Protein AF-A0A7S0L076-F1 (afdb_monomer)

Sequence (283 aa):
MLRFEGAAHFRQRIVLATLSGRRIRIDNIRVAQDGADGSERSGLQDFEANFLRLLEKFVNGCEIRIDETATSLQYTPGIIIGGEITHDCGTSRGIGYFVEPLLMLAPFAKHSLEATLNGLTNEQQDIGVDLLRTVTLPMLRHFGVPDAALTIVRRGAPPAGGGEVRLSVPVVRELSTIDLTEQGRFKRVRGVAYGSKVSPQIANRMVDATRSILNHFLPDVWVYTDLYKGKASGLSAGFALSLVAESTSGALLAAEVCAVGGARPEEVGTSAASAPLGGVQQG

pLDDT: mean 91.33, std 8.83, range [47.66, 98.38]

Structure (mmCIF, N/CA/C/O backbone):
data_AF-A0A7S0L076-F1
#
_entry.id   AF-A0A7S0L076-F1
#
loop_
_atom_site.group_PDB
_atom_site.id
_atom_site.type_symbol
_atom_site.label_atom_id
_atom_site.label_alt_id
_atom_site.label_comp_id
_atom_site.label_asym_id
_atom_site.label_entity_id
_atom_site.label_seq_id
_atom_site.pdbx_PDB_ins_code
_atom_site.Cartn_x
_atom_site.Cartn_y
_atom_site.Cartn_z
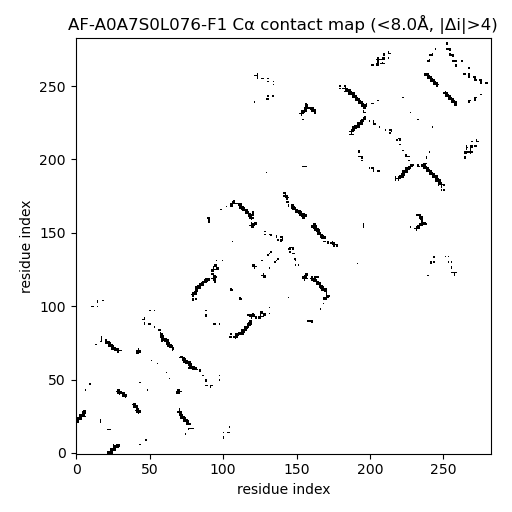_atom_site.occupancy
_atom_site.B_iso_or_equiv
_atom_site.auth_seq_id
_atom_site.auth_comp_id
_atom_site.auth_asym_id
_atom_site.auth_atom_id
_atom_site.pdbx_PDB_model_num
ATOM 1 N N . MET A 1 1 ? -11.635 -4.512 28.094 1.00 85.50 1 MET A N 1
ATOM 2 C CA . MET A 1 1 ? -10.765 -3.549 27.386 1.00 85.50 1 MET A CA 1
ATOM 3 C C . MET A 1 1 ? -9.376 -4.153 27.341 1.00 85.50 1 MET A C 1
ATOM 5 O O . MET A 1 1 ? -8.855 -4.460 28.405 1.00 85.50 1 MET A O 1
ATOM 9 N N . LEU A 1 2 ? -8.843 -4.425 26.150 1.00 94.69 2 LEU A N 1
ATOM 10 C CA . LEU A 1 2 ? -7.509 -5.019 25.983 1.00 94.69 2 LEU A CA 1
ATOM 11 C C . LEU A 1 2 ? -6.437 -3.931 26.089 1.00 94.69 2 LEU A C 1
ATOM 13 O O . LEU A 1 2 ? -6.692 -2.791 25.705 1.00 94.69 2 LEU A O 1
ATOM 17 N N . ARG A 1 3 ? -5.258 -4.279 26.604 1.00 96.25 3 ARG A N 1
ATOM 18 C CA . ARG A 1 3 ? -4.120 -3.364 26.726 1.00 96.25 3 ARG A CA 1
ATOM 19 C C . ARG A 1 3 ? -2.934 -3.904 25.940 1.00 96.25 3 ARG A C 1
ATOM 21 O O . ARG A 1 3 ? -2.683 -5.106 25.962 1.00 96.25 3 ARG A O 1
ATOM 28 N N . PHE A 1 4 ? -2.240 -3.010 25.257 1.00 96.19 4 PHE A N 1
ATOM 29 C CA . PHE A 1 4 ? -1.032 -3.268 24.491 1.00 96.19 4 PHE A CA 1
ATOM 30 C C . PHE A 1 4 ? 0.002 -2.197 24.811 1.00 96.19 4 PHE A C 1
ATOM 32 O O . PHE A 1 4 ? -0.351 -1.106 25.250 1.00 96.19 4 PHE A O 1
ATOM 39 N N . GLU A 1 5 ? 1.263 -2.495 24.525 1.00 94.06 5 GLU A N 1
ATOM 40 C CA . GLU A 1 5 ? 2.364 -1.557 24.718 1.00 94.06 5 GLU A CA 1
ATOM 41 C C . GLU A 1 5 ? 3.168 -1.375 23.427 1.00 94.06 5 GLU A C 1
ATOM 43 O O . GLU A 1 5 ? 3.253 -2.281 22.581 1.00 94.06 5 GLU A O 1
ATOM 48 N N . GLY A 1 6 ? 3.735 -0.181 23.266 1.00 92.25 6 GLY A N 1
ATOM 49 C CA . GLY A 1 6 ? 4.630 0.172 22.170 1.00 92.25 6 GLY A CA 1
ATOM 50 C C . GLY A 1 6 ? 3.933 0.421 20.830 1.00 92.25 6 GLY A C 1
ATOM 51 O O . GLY A 1 6 ? 2.753 0.127 20.636 1.00 92.25 6 GLY A O 1
ATOM 52 N N . ALA A 1 7 ? 4.703 0.938 19.871 1.00 90.94 7 ALA A N 1
ATOM 53 C CA . ALA A 1 7 ? 4.214 1.299 18.537 1.00 90.94 7 ALA A CA 1
ATOM 54 C C . ALA A 1 7 ? 4.237 0.146 17.512 1.00 90.94 7 ALA A C 1
ATOM 56 O O . ALA A 1 7 ? 3.726 0.278 16.399 1.00 90.94 7 ALA A O 1
ATOM 57 N N . ALA A 1 8 ? 4.841 -0.994 17.854 1.00 91.56 8 ALA A N 1
ATOM 58 C CA . ALA A 1 8 ? 4.928 -2.132 16.946 1.00 91.56 8 ALA A CA 1
ATOM 59 C C . ALA A 1 8 ? 3.531 -2.670 16.590 1.00 91.56 8 ALA A C 1
ATOM 61 O O . ALA A 1 8 ? 2.653 -2.787 17.446 1.00 91.56 8 ALA A O 1
ATOM 62 N N . HIS A 1 9 ? 3.340 -3.025 15.318 1.00 94.12 9 HIS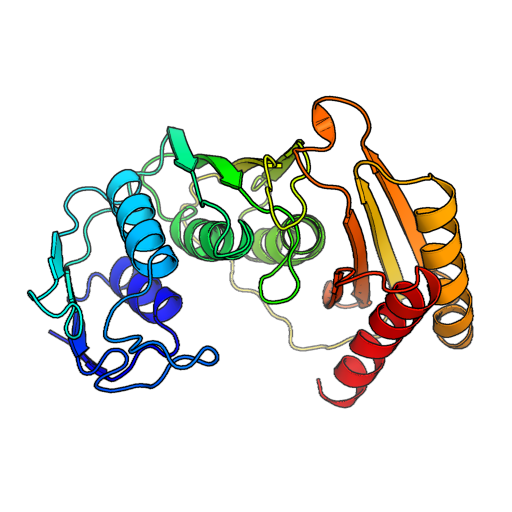 A N 1
ATOM 63 C CA . HIS A 1 9 ? 2.081 -3.556 14.783 1.00 94.12 9 HIS A CA 1
ATOM 64 C C . HIS A 1 9 ? 0.852 -2.661 15.023 1.00 94.12 9 HIS A C 1
ATOM 66 O O . HIS A 1 9 ? -0.266 -3.159 15.168 1.00 94.12 9 HIS A O 1
ATOM 72 N N . PHE A 1 10 ? 1.045 -1.338 15.072 1.00 95.81 10 PHE A N 1
ATOM 73 C CA . PHE A 1 10 ? -0.025 -0.373 15.335 1.00 95.81 10 PHE A CA 1
ATOM 74 C C . PHE A 1 10 ? -1.243 -0.581 14.420 1.00 95.81 10 PHE A C 1
ATOM 76 O O . PHE A 1 10 ? -2.350 -0.803 14.910 1.00 95.81 10 PHE A O 1
ATOM 83 N N . ARG A 1 11 ? -1.038 -0.614 13.093 1.00 96.00 11 ARG A N 1
ATOM 84 C CA . ARG A 1 11 ? -2.114 -0.829 12.108 1.00 96.00 11 ARG A CA 1
ATOM 85 C C . ARG A 1 11 ? -2.854 -2.145 12.333 1.00 96.00 11 ARG A C 1
ATOM 87 O O . ARG A 1 11 ? -4.079 -2.155 12.353 1.00 96.00 11 ARG A O 1
ATOM 94 N N . GLN A 1 12 ? -2.123 -3.241 12.545 1.00 96.50 12 GLN A N 1
ATOM 95 C CA . GLN A 1 12 ? -2.709 -4.566 12.750 1.00 96.50 12 GLN A CA 1
ATOM 96 C C . GLN A 1 12 ? -3.555 -4.610 14.024 1.00 96.50 12 GLN A C 1
ATOM 98 O O . GLN A 1 12 ? -4.660 -5.143 14.002 1.00 96.50 12 GLN A O 1
ATOM 103 N N . ARG A 1 13 ? -3.084 -4.007 15.123 1.00 96.88 13 ARG A N 1
ATOM 104 C CA . ARG A 1 13 ? -3.842 -3.925 16.383 1.00 96.88 13 ARG A CA 1
ATOM 105 C C . ARG A 1 13 ? -5.160 -3.180 16.194 1.00 96.88 13 ARG A C 1
ATOM 107 O O . ARG A 1 13 ? -6.191 -3.664 16.654 1.00 96.88 13 ARG A O 1
ATOM 114 N N . ILE A 1 14 ? -5.134 -2.042 15.496 1.00 97.12 14 ILE A N 1
ATOM 115 C CA . ILE A 1 14 ? -6.343 -1.267 15.194 1.00 97.12 14 ILE A CA 1
ATOM 116 C C . ILE A 1 14 ? -7.293 -2.072 14.295 1.00 97.12 14 ILE A C 1
ATOM 118 O O . ILE A 1 14 ? -8.456 -2.227 14.646 1.00 97.12 14 ILE A O 1
ATOM 122 N N . VAL A 1 15 ? -6.808 -2.658 13.195 1.00 97.50 15 VAL A N 1
ATOM 123 C CA . VAL A 1 15 ? -7.621 -3.479 12.274 1.00 97.50 15 VAL A CA 1
ATOM 124 C C . VAL A 1 15 ? -8.279 -4.654 13.000 1.00 97.50 15 VAL A C 1
ATOM 126 O O . VAL A 1 15 ? -9.486 -4.853 12.883 1.00 97.50 15 VAL A O 1
ATOM 129 N N . LEU A 1 16 ? -7.520 -5.406 13.800 1.00 97.25 16 LEU A N 1
ATOM 130 C CA . LEU A 1 16 ? -8.044 -6.537 14.569 1.00 97.25 16 LEU A CA 1
ATOM 131 C C . LEU A 1 16 ? -9.040 -6.090 15.647 1.00 97.25 16 LEU A C 1
ATOM 133 O O . LEU A 1 16 ? -10.019 -6.792 15.906 1.00 97.25 16 LEU A O 1
ATOM 137 N N . ALA A 1 17 ? -8.834 -4.925 16.267 1.00 97.25 17 ALA A N 1
ATOM 138 C CA . ALA A 1 17 ? -9.803 -4.338 17.188 1.00 97.25 17 ALA A CA 1
ATOM 139 C C . ALA A 1 17 ? -11.116 -3.989 16.473 1.00 97.25 17 ALA A C 1
ATOM 141 O O . ALA A 1 17 ? -12.184 -4.317 16.991 1.00 97.25 17 ALA A O 1
ATOM 142 N N . THR A 1 18 ? -11.041 -3.412 15.270 1.00 97.00 18 THR A N 1
ATOM 143 C CA . THR A 1 18 ? -12.205 -3.116 14.422 1.00 97.00 18 THR A CA 1
ATOM 144 C C . THR A 1 18 ? -12.958 -4.384 14.037 1.00 97.00 18 THR A C 1
ATOM 146 O O . THR A 1 18 ? -14.165 -4.454 14.245 1.00 97.00 18 THR A O 1
ATOM 149 N N . LEU A 1 19 ? -12.257 -5.414 13.551 1.00 95.75 19 LEU A N 1
ATOM 150 C CA . LEU A 1 19 ? -12.870 -6.684 13.141 1.00 95.75 19 LEU A CA 1
ATOM 151 C C . LEU A 1 19 ? -13.484 -7.452 14.319 1.00 95.75 19 LEU A C 1
ATOM 153 O O . LEU A 1 19 ? -14.547 -8.048 14.187 1.00 95.75 19 LEU A O 1
ATOM 157 N N . SER A 1 20 ? -12.828 -7.441 15.482 1.00 96.19 20 SER A N 1
ATOM 158 C CA . SER A 1 20 ? -13.308 -8.162 16.670 1.00 96.19 20 SER A CA 1
ATOM 159 C C . SER A 1 20 ? -14.325 -7.384 17.510 1.00 96.19 20 SER A C 1
ATOM 161 O O . SER A 1 20 ? -14.863 -7.936 18.472 1.00 96.19 20 SER A O 1
ATOM 163 N N . GLY A 1 21 ? -14.553 -6.099 17.215 1.00 95.31 21 GLY A N 1
ATOM 164 C CA . GLY A 1 21 ? -15.397 -5.213 18.021 1.00 95.31 21 GLY A CA 1
ATOM 165 C C . GLY A 1 21 ? -14.870 -4.969 19.443 1.00 95.31 21 GLY A C 1
ATOM 166 O O . GLY A 1 21 ? -15.616 -4.536 20.325 1.00 95.31 21 GLY A O 1
ATOM 167 N N . ARG A 1 22 ? -13.590 -5.261 19.717 1.00 96.56 22 ARG A N 1
ATOM 168 C CA . ARG A 1 22 ? -13.001 -5.146 21.060 1.00 96.56 22 ARG A CA 1
ATOM 169 C C . ARG A 1 22 ? -12.334 -3.791 21.256 1.00 96.56 22 ARG A C 1
ATOM 171 O O . ARG A 1 22 ? -11.466 -3.393 20.492 1.00 96.56 22 ARG A O 1
ATOM 178 N N . ARG A 1 23 ? -12.675 -3.117 22.357 1.00 97.31 23 ARG A N 1
ATOM 179 C CA . ARG A 1 23 ? -12.010 -1.874 22.784 1.00 97.31 23 ARG A CA 1
ATOM 180 C C . ARG A 1 23 ? -10.585 -2.157 23.244 1.00 97.31 23 ARG A C 1
ATOM 182 O O . ARG A 1 23 ? -10.387 -3.040 24.094 1.00 97.31 23 ARG A O 1
ATOM 189 N N . ILE A 1 24 ? -9.633 -1.373 22.752 1.00 97.69 24 ILE A N 1
ATOM 190 C CA . ILE A 1 24 ? -8.208 -1.525 23.051 1.00 97.69 24 ILE A CA 1
ATOM 191 C C . ILE A 1 24 ? -7.601 -0.221 23.573 1.00 97.69 24 ILE A C 1
ATOM 193 O O . ILE A 1 24 ? -8.118 0.868 23.328 1.00 97.69 24 ILE A O 1
ATOM 197 N N . ARG A 1 25 ? -6.493 -0.342 24.298 1.00 97.00 25 ARG A N 1
ATOM 198 C CA . ARG A 1 25 ? -5.616 0.760 24.683 1.00 97.00 25 ARG A CA 1
ATOM 199 C C . ARG A 1 25 ? -4.176 0.382 24.396 1.00 97.00 25 ARG A C 1
ATOM 201 O O . ARG A 1 25 ? -3.788 -0.752 24.660 1.00 97.00 25 ARG A O 1
ATOM 208 N N . ILE A 1 26 ? -3.434 1.310 23.817 1.00 96.44 26 ILE A N 1
ATOM 209 C CA . ILE A 1 26 ? -2.026 1.171 23.481 1.00 96.44 26 ILE A CA 1
ATOM 210 C C . ILE A 1 26 ? -1.289 2.219 24.300 1.00 96.44 26 ILE A C 1
ATOM 212 O O . ILE A 1 26 ? -1.463 3.408 24.056 1.00 96.44 26 ILE A O 1
ATOM 216 N N . ASP A 1 27 ? -0.519 1.770 25.279 1.00 94.38 27 ASP A N 1
ATOM 217 C CA . ASP A 1 27 ? 0.316 2.615 26.125 1.00 94.38 27 ASP A CA 1
ATOM 218 C C . ASP A 1 27 ? 1.777 2.575 25.633 1.00 94.38 27 ASP A C 1
ATOM 220 O O . ASP A 1 27 ? 2.162 1.740 24.806 1.00 94.38 27 ASP A O 1
ATOM 224 N N . ASN A 1 28 ? 2.616 3.467 26.154 1.00 91.19 28 ASN A N 1
ATOM 225 C CA . ASN A 1 28 ? 4.058 3.505 25.895 1.00 91.19 28 ASN A CA 1
ATOM 226 C C . ASN A 1 28 ? 4.446 3.623 24.406 1.00 91.19 28 ASN A C 1
ATOM 228 O O . ASN A 1 28 ? 5.409 3.003 23.943 1.00 91.19 28 ASN A O 1
ATOM 232 N N . ILE A 1 29 ? 3.709 4.416 23.626 1.00 92.06 29 ILE A N 1
ATOM 233 C CA . ILE A 1 29 ? 4.038 4.685 22.221 1.00 92.06 29 ILE A CA 1
ATOM 234 C C . ILE A 1 29 ? 5.256 5.620 22.180 1.00 92.06 29 ILE A C 1
ATOM 236 O O . ILE A 1 29 ? 5.125 6.822 22.380 1.00 92.06 29 ILE A O 1
ATOM 240 N N . ARG A 1 30 ? 6.444 5.051 21.927 1.00 89.06 30 ARG A N 1
ATOM 241 C CA . ARG A 1 30 ? 7.728 5.770 21.760 1.00 89.06 30 ARG A CA 1
ATOM 242 C C . ARG A 1 30 ? 8.033 6.752 22.896 1.00 89.06 30 ARG A C 1
ATOM 244 O O . ARG A 1 30 ? 8.354 7.909 22.663 1.00 89.06 30 ARG A O 1
ATOM 251 N N . VAL A 1 31 ? 7.920 6.295 24.140 1.00 81.38 31 VAL A N 1
ATOM 252 C CA . VAL A 1 31 ? 8.258 7.123 25.306 1.00 81.38 31 VAL A CA 1
ATOM 253 C C . VAL A 1 31 ? 9.766 7.375 25.315 1.00 81.38 31 VAL A C 1
ATOM 255 O O . VAL A 1 31 ? 10.534 6.417 25.377 1.00 81.38 31 VAL A O 1
ATOM 258 N N . ALA A 1 32 ? 10.167 8.648 25.246 1.00 68.81 32 ALA A N 1
ATOM 259 C CA . ALA A 1 32 ? 11.563 9.097 25.318 1.00 68.81 32 ALA A CA 1
ATOM 260 C C . ALA A 1 32 ? 12.505 8.417 24.298 1.00 68.81 32 ALA A C 1
ATOM 262 O O . ALA A 1 32 ? 13.590 7.959 24.651 1.00 68.81 32 ALA A O 1
ATOM 263 N N . GLN A 1 33 ? 12.077 8.313 23.033 1.00 65.88 33 GLN A N 1
ATOM 264 C CA . GLN A 1 33 ? 12.950 7.859 21.948 1.00 65.88 33 GLN A CA 1
ATOM 265 C C . GLN A 1 33 ? 13.566 9.038 21.194 1.00 65.88 33 GLN A C 1
ATOM 267 O O . GLN A 1 33 ? 12.851 9.880 20.642 1.00 65.88 33 GLN A O 1
ATOM 272 N N . ASP A 1 34 ? 14.895 9.032 21.108 1.00 60.19 34 ASP A N 1
ATOM 273 C CA . ASP A 1 34 ? 15.635 9.895 20.195 1.00 60.19 34 ASP A CA 1
ATOM 274 C C . ASP A 1 34 ? 15.373 9.443 18.753 1.00 60.19 34 ASP A C 1
ATOM 276 O O . ASP A 1 34 ? 15.524 8.273 18.386 1.00 60.19 34 ASP A O 1
ATOM 280 N N . GLY A 1 35 ? 14.941 10.379 17.918 1.00 60.56 35 GLY A N 1
ATOM 281 C CA . GLY A 1 35 ? 14.821 10.199 16.484 1.00 60.56 35 GLY A CA 1
ATOM 282 C C . GLY A 1 35 ? 16.191 9.981 15.848 1.00 60.56 35 GLY A C 1
ATOM 283 O O . GLY A 1 35 ? 17.219 10.426 16.352 1.00 60.56 35 GLY A O 1
ATOM 284 N N . ALA A 1 36 ? 16.210 9.333 14.682 1.00 57.47 36 ALA A N 1
ATOM 285 C CA . ALA A 1 36 ? 17.436 9.113 13.906 1.00 57.47 36 ALA A CA 1
ATOM 286 C C . ALA A 1 36 ? 18.149 10.420 13.477 1.00 57.47 36 ALA A C 1
ATOM 288 O O . ALA A 1 36 ? 19.286 10.383 13.017 1.00 57.47 36 ALA A O 1
ATOM 289 N N . ASP A 1 37 ? 17.476 11.563 13.618 1.00 57.00 37 ASP A N 1
ATOM 290 C CA . ASP A 1 37 ? 17.938 12.927 13.355 1.00 57.00 37 ASP A CA 1
ATOM 291 C C . ASP A 1 37 ? 18.314 13.709 14.632 1.00 57.00 37 ASP A C 1
ATOM 293 O O . ASP A 1 37 ? 18.636 14.892 14.546 1.00 57.00 37 ASP A O 1
ATOM 297 N N . GLY A 1 38 ? 18.270 13.074 15.810 1.00 56.62 38 GLY A N 1
ATOM 298 C CA . GLY A 1 38 ? 18.500 13.722 17.105 1.00 56.62 38 GLY A CA 1
ATOM 299 C C . GLY A 1 38 ? 17.314 14.543 17.627 1.00 56.62 38 GLY A C 1
ATOM 300 O O . GLY A 1 38 ? 17.479 15.281 18.594 1.00 56.62 38 GLY A O 1
ATOM 301 N N . SER A 1 39 ? 16.132 14.447 17.002 1.00 58.44 39 SER A N 1
ATOM 302 C CA . SER A 1 39 ? 14.894 15.057 17.513 1.00 58.44 39 SER A CA 1
ATOM 303 C C . SER A 1 39 ? 14.185 14.133 18.504 1.00 58.44 39 SER A C 1
ATOM 305 O O . SER A 1 39 ? 14.124 12.930 18.278 1.00 58.44 39 SER A O 1
ATOM 307 N N . GLU A 1 40 ? 13.600 14.658 19.583 1.00 65.62 40 GLU A N 1
ATOM 308 C CA . GLU A 1 40 ? 12.738 13.850 20.457 1.00 65.62 40 GLU A CA 1
ATOM 309 C C . GLU A 1 40 ? 11.467 13.444 19.692 1.00 65.62 40 GLU A C 1
ATOM 311 O O . GLU A 1 40 ? 10.578 14.262 19.443 1.00 65.62 40 GLU A O 1
ATOM 316 N N . ARG A 1 41 ? 11.364 12.167 19.303 1.00 68.44 41 ARG A N 1
ATOM 317 C CA . ARG A 1 41 ? 10.184 11.618 18.617 1.00 68.44 41 ARG A CA 1
ATOM 318 C C . ARG A 1 41 ? 9.331 10.846 19.609 1.00 68.44 41 ARG A C 1
ATOM 320 O O . ARG A 1 41 ? 9.263 9.618 19.571 1.00 68.44 41 ARG A O 1
ATOM 327 N N . SER A 1 42 ? 8.674 11.589 20.493 1.00 80.75 42 SER A N 1
ATOM 328 C CA . SER A 1 42 ? 7.730 11.016 21.450 1.00 80.75 42 SER A CA 1
ATOM 329 C C . SER A 1 42 ? 6.343 10.818 20.833 1.00 80.75 42 SER A C 1
ATOM 331 O O . SER A 1 42 ? 5.873 11.654 20.061 1.00 80.75 42 SER A O 1
ATOM 333 N N . GLY A 1 43 ? 5.678 9.718 21.186 1.00 89.50 43 GLY A N 1
ATOM 334 C CA . GLY A 1 43 ? 4.267 9.496 20.871 1.00 89.50 43 GLY A CA 1
ATOM 335 C C . GLY A 1 43 ? 3.950 9.016 19.448 1.00 89.50 43 GLY A C 1
ATOM 336 O O . GLY A 1 43 ? 4.779 8.424 18.733 1.00 89.50 43 GLY A O 1
ATOM 337 N N . LEU A 1 44 ? 2.684 9.217 19.059 1.00 91.94 44 LEU A N 1
ATOM 338 C CA . LEU A 1 44 ? 2.180 8.920 17.717 1.00 91.94 44 LEU A CA 1
ATOM 339 C C . LEU A 1 44 ? 2.877 9.774 16.659 1.00 91.94 44 LEU A C 1
ATOM 341 O O . LEU A 1 44 ? 3.000 10.989 16.789 1.00 91.94 44 LEU A O 1
ATOM 345 N N . GLN A 1 45 ? 3.247 9.130 15.558 1.00 92.88 45 GLN A N 1
ATOM 346 C CA . GLN A 1 45 ? 3.759 9.821 14.382 1.00 92.88 45 GLN A CA 1
ATOM 347 C C . GLN A 1 45 ? 2.615 10.382 13.530 1.00 92.88 45 GLN A C 1
ATOM 349 O O . GLN A 1 45 ? 1.462 9.943 13.605 1.00 92.88 45 GLN A O 1
ATOM 354 N N . ASP A 1 46 ? 2.948 11.327 12.659 1.00 93.38 46 ASP A N 1
ATOM 355 C CA . ASP A 1 46 ? 2.015 11.972 11.737 1.00 93.38 46 ASP A CA 1
ATOM 356 C C . ASP A 1 46 ? 1.257 10.972 10.847 1.00 93.38 46 ASP A C 1
ATOM 358 O O . ASP A 1 46 ? 0.042 11.083 10.696 1.00 93.38 46 ASP A O 1
ATOM 362 N N . PHE A 1 47 ? 1.933 9.945 10.325 1.00 95.06 47 PHE A N 1
ATOM 363 C CA . PHE A 1 47 ? 1.322 8.901 9.501 1.00 95.06 47 PHE A CA 1
ATOM 364 C C . PHE A 1 47 ? 0.387 7.978 10.298 1.00 95.06 47 PHE A C 1
ATOM 366 O O . PHE A 1 47 ? -0.576 7.447 9.743 1.00 95.06 47 PHE A O 1
ATOM 373 N N . GLU A 1 48 ? 0.623 7.795 11.601 1.00 96.12 48 GLU A N 1
ATOM 374 C CA . GLU A 1 48 ? -0.270 7.033 12.485 1.00 96.12 48 GLU A CA 1
ATOM 375 C C . GLU A 1 48 ? -1.524 7.842 12.791 1.00 96.12 48 GLU A C 1
ATOM 377 O O . GLU A 1 48 ? -2.634 7.330 12.648 1.00 96.12 48 GLU A O 1
ATOM 382 N N . ALA A 1 49 ? -1.360 9.124 13.123 1.00 95.44 49 ALA A N 1
ATOM 383 C CA . ALA A 1 49 ? -2.476 10.046 13.286 1.00 95.44 49 ALA A CA 1
ATOM 384 C C . ALA A 1 49 ? -3.288 10.179 11.985 1.00 95.44 49 ALA A C 1
ATOM 386 O O . ALA A 1 49 ? -4.518 10.199 12.019 1.00 95.44 49 ALA A O 1
ATOM 387 N N . ASN A 1 50 ? -2.624 10.211 10.825 1.00 97.12 50 ASN A N 1
ATOM 388 C CA . ASN A 1 50 ? -3.302 10.266 9.534 1.00 97.12 50 ASN A CA 1
ATOM 389 C C . ASN A 1 50 ? -4.082 8.975 9.238 1.00 97.12 50 ASN A C 1
ATOM 391 O O . ASN A 1 50 ? -5.228 9.020 8.794 1.00 97.12 50 ASN A O 1
ATOM 395 N N . PHE A 1 51 ? -3.510 7.815 9.569 1.00 97.50 51 PHE A N 1
ATOM 396 C CA . PHE A 1 51 ? -4.209 6.536 9.459 1.00 97.50 51 PHE A CA 1
ATOM 397 C C . PHE A 1 51 ? -5.457 6.478 10.352 1.00 97.50 51 PHE A C 1
ATOM 399 O O . PHE A 1 51 ? -6.502 6.001 9.912 1.00 97.50 51 PHE A O 1
ATOM 406 N N . LEU A 1 52 ? -5.394 7.021 11.570 1.00 96.88 52 LEU A N 1
ATOM 407 C CA . LEU A 1 52 ? -6.567 7.139 12.440 1.00 96.88 52 LEU A CA 1
ATOM 408 C C . LEU A 1 52 ? -7.657 8.028 11.816 1.00 96.88 52 LEU A C 1
ATOM 410 O O . LEU A 1 52 ? -8.819 7.633 11.796 1.00 96.88 52 LEU A O 1
ATOM 414 N N . ARG A 1 53 ? -7.289 9.164 11.207 1.00 96.81 53 ARG A N 1
ATOM 415 C CA . ARG A 1 53 ? -8.236 10.030 10.471 1.00 96.81 53 ARG A CA 1
ATOM 416 C C . ARG A 1 53 ? -8.852 9.339 9.254 1.00 96.81 53 ARG A C 1
ATOM 418 O O . ARG A 1 53 ? -10.004 9.598 8.913 1.00 96.81 53 ARG A O 1
ATOM 425 N N . LEU A 1 54 ? -8.097 8.487 8.555 1.00 97.06 54 LEU A N 1
ATOM 426 C CA . LEU A 1 54 ? -8.647 7.650 7.484 1.00 97.06 54 LEU A CA 1
ATOM 427 C C . LEU A 1 54 ? -9.696 6.685 8.041 1.00 97.06 54 LEU A C 1
ATOM 429 O O . LEU A 1 54 ? -10.765 6.537 7.452 1.00 97.06 54 LEU A O 1
ATOM 433 N N . LEU A 1 55 ? -9.401 6.059 9.179 1.00 96.06 55 LEU A N 1
ATOM 434 C CA . LEU A 1 55 ? -10.302 5.109 9.816 1.00 96.06 55 LEU A CA 1
ATOM 435 C C . LEU A 1 55 ? -11.619 5.765 10.245 1.00 96.06 55 LEU A C 1
ATOM 437 O O . LEU A 1 55 ? -12.669 5.180 10.008 1.00 96.06 55 LEU A O 1
ATOM 441 N N . GLU A 1 56 ? -11.587 6.986 10.786 1.00 95.19 56 GLU A N 1
ATOM 442 C CA . GLU A 1 56 ? -12.794 7.748 11.159 1.00 95.19 56 GLU A CA 1
ATOM 443 C C . GLU A 1 56 ? -13.720 8.039 9.968 1.00 95.19 56 GLU A C 1
ATOM 445 O O . GLU A 1 56 ? -14.938 8.067 10.125 1.00 95.19 56 GLU A O 1
ATOM 450 N N . LYS A 1 57 ? -13.171 8.216 8.757 1.00 95.25 57 LYS A N 1
ATOM 451 C CA . LYS A 1 57 ? -13.977 8.400 7.534 1.00 95.25 57 LYS A CA 1
ATOM 452 C C . LYS A 1 57 ? -14.681 7.118 7.088 1.00 95.25 57 LYS A C 1
ATOM 454 O O . LYS A 1 57 ? -15.672 7.178 6.370 1.00 95.25 57 LYS A O 1
ATOM 459 N N . PHE A 1 58 ? -14.135 5.968 7.467 1.00 93.81 58 PHE A N 1
ATOM 460 C CA . PHE A 1 58 ? -14.524 4.655 6.959 1.00 93.81 58 PHE A CA 1
ATOM 461 C C . PHE A 1 58 ? -15.341 3.831 7.973 1.00 93.81 58 PHE A C 1
ATOM 463 O O . PHE A 1 58 ? -16.176 2.999 7.598 1.00 93.81 58 PHE A O 1
ATOM 470 N N . VAL A 1 59 ? -15.131 4.086 9.266 1.00 95.69 59 VAL A N 1
ATOM 471 C CA . VAL A 1 59 ? -15.775 3.417 10.397 1.00 95.69 59 VAL A CA 1
ATOM 472 C C . VAL A 1 59 ? -16.623 4.432 11.154 1.00 95.69 59 VAL A C 1
ATOM 474 O O . VAL A 1 59 ? -16.106 5.350 11.780 1.00 95.69 59 VAL A O 1
ATOM 477 N N . ASN A 1 60 ? -17.941 4.247 11.144 1.00 95.81 60 ASN A N 1
ATOM 478 C CA . ASN A 1 60 ? -18.852 5.138 11.850 1.00 95.81 60 ASN A CA 1
ATOM 479 C C . ASN A 1 60 ? -18.954 4.765 13.335 1.00 95.81 60 ASN A C 1
ATOM 481 O O . ASN A 1 60 ? -19.081 3.589 13.685 1.00 95.81 60 ASN A O 1
ATOM 485 N N . GLY A 1 61 ? -18.951 5.776 14.203 1.00 93.06 61 GL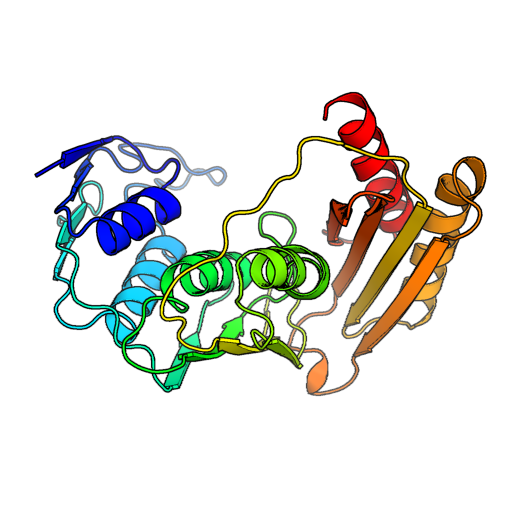Y A N 1
ATOM 486 C CA . GLY A 1 61 ? -19.075 5.606 15.650 1.00 93.06 61 GLY A CA 1
ATOM 487 C C . GLY A 1 61 ? -17.832 5.025 16.325 1.00 93.06 61 GLY A C 1
ATOM 488 O O . GLY A 1 61 ? -17.945 4.507 17.435 1.00 93.06 61 GLY A O 1
ATOM 489 N N . CYS A 1 62 ? -16.660 5.068 15.680 1.00 95.62 62 CYS A N 1
ATOM 490 C CA . CYS A 1 62 ? -15.418 4.790 16.389 1.00 95.62 62 CYS A CA 1
ATOM 491 C C . CYS A 1 62 ? -15.026 5.984 17.270 1.00 95.62 62 CYS A C 1
ATOM 493 O O . CYS A 1 62 ? -15.126 7.132 16.844 1.00 95.62 62 CYS A O 1
ATOM 495 N N . GLU A 1 63 ? -14.542 5.713 18.482 1.00 96.38 63 GLU A N 1
ATOM 496 C CA . GLU A 1 63 ? -13.974 6.742 19.357 1.00 96.38 63 GLU A CA 1
ATOM 497 C C . GLU A 1 63 ? -12.471 6.523 19.503 1.00 96.38 63 GLU A C 1
ATOM 499 O O . GLU A 1 63 ? -12.019 5.450 19.915 1.00 96.38 63 GLU A O 1
ATOM 504 N N . ILE A 1 64 ? -11.707 7.568 19.207 1.00 96.44 64 ILE A N 1
ATOM 505 C CA . ILE A 1 64 ? -10.254 7.616 19.330 1.00 96.44 64 ILE A CA 1
ATOM 506 C C . ILE A 1 64 ? -9.937 8.679 20.379 1.00 96.44 64 ILE A C 1
ATOM 508 O O . ILE A 1 64 ? -10.262 9.850 20.205 1.00 96.44 64 ILE A O 1
ATOM 512 N N . ARG A 1 65 ? -9.335 8.273 21.499 1.00 94.94 65 ARG A N 1
ATOM 513 C CA . ARG A 1 65 ? -8.900 9.188 22.564 1.00 94.94 65 ARG A CA 1
ATOM 514 C C . ARG A 1 65 ? -7.394 9.085 22.713 1.00 94.94 65 ARG A C 1
ATOM 516 O O . ARG A 1 65 ? -6.884 8.018 23.048 1.00 94.94 65 ARG A O 1
ATOM 523 N N . ILE A 1 66 ? -6.707 10.183 22.450 1.00 94.25 66 ILE A N 1
ATOM 524 C CA . ILE A 1 66 ? -5.251 10.297 22.525 1.00 94.25 66 ILE A CA 1
ATOM 525 C C . ILE A 1 66 ? -4.935 11.163 23.746 1.00 94.25 66 ILE A C 1
ATOM 527 O O . ILE A 1 66 ? -5.639 12.146 23.982 1.00 94.25 66 ILE A O 1
ATOM 531 N N . ASP A 1 67 ? -3.943 10.776 24.550 1.00 91.12 67 ASP A N 1
ATOM 532 C CA . ASP A 1 67 ? -3.499 11.625 25.663 1.00 91.12 67 ASP A CA 1
ATOM 533 C C . ASP A 1 67 ? -2.720 12.859 25.163 1.00 91.12 67 ASP A C 1
ATOM 535 O O . ASP A 1 67 ? -2.275 12.900 24.018 1.00 91.12 67 ASP A O 1
ATOM 539 N N . GLU A 1 68 ? -2.548 13.864 26.019 1.00 85.69 68 GLU A N 1
ATOM 540 C CA . GLU A 1 68 ? -1.859 15.126 25.703 1.00 85.69 68 GLU A CA 1
ATOM 541 C C . GLU A 1 68 ? -0.442 14.935 25.131 1.00 85.69 68 GLU A C 1
ATOM 543 O O . GLU A 1 68 ? -0.028 15.659 24.231 1.00 85.69 68 GLU A O 1
ATOM 548 N N . THR A 1 69 ? 0.285 13.931 25.618 1.00 84.56 69 THR A N 1
ATOM 549 C CA . THR A 1 69 ? 1.641 13.559 25.186 1.00 84.56 69 THR A CA 1
ATOM 550 C C . THR A 1 69 ? 1.658 12.617 23.980 1.00 84.56 69 THR A C 1
ATOM 552 O O . THR A 1 69 ? 2.729 12.255 23.497 1.00 84.56 69 THR A O 1
ATOM 555 N N . ALA A 1 70 ? 0.486 12.191 23.497 1.00 88.69 70 ALA A N 1
ATOM 556 C CA . ALA A 1 70 ? 0.315 11.207 22.432 1.00 88.69 70 ALA A CA 1
ATOM 557 C C . ALA A 1 70 ? 1.058 9.875 22.661 1.00 88.69 70 ALA A C 1
ATOM 559 O O . ALA A 1 70 ? 1.349 9.160 21.700 1.00 88.69 70 ALA A O 1
ATOM 560 N N . THR A 1 71 ? 1.352 9.513 23.915 1.00 91.62 71 THR A N 1
ATOM 561 C CA . THR A 1 71 ? 2.043 8.258 24.267 1.00 91.62 71 THR A CA 1
ATOM 562 C C . THR A 1 71 ? 1.069 7.135 24.619 1.00 91.62 71 THR A C 1
ATOM 564 O O . THR A 1 71 ? 1.435 5.957 24.564 1.00 91.62 71 THR A O 1
ATOM 567 N N . SER A 1 72 ? -0.183 7.482 24.922 1.00 93.81 72 SER A N 1
ATOM 568 C CA . SER A 1 72 ? -1.291 6.555 25.125 1.00 93.81 72 SER A CA 1
ATOM 569 C C . SER A 1 72 ? -2.450 6.843 24.165 1.00 93.81 72 SER A C 1
ATOM 571 O O . SER A 1 72 ? -2.937 7.970 24.055 1.00 93.81 72 SER A O 1
ATOM 573 N N . LEU A 1 73 ? -2.965 5.785 23.538 1.00 96.12 73 LEU A N 1
ATOM 574 C CA . LEU A 1 73 ? -4.146 5.800 22.675 1.00 96.12 73 LEU A CA 1
ATOM 575 C C . LEU A 1 73 ? -5.195 4.813 23.190 1.00 96.12 73 LEU A C 1
ATOM 577 O O . LEU A 1 73 ? -4.915 3.629 23.360 1.00 96.12 73 LEU A O 1
ATOM 581 N N . GLN A 1 74 ? -6.438 5.259 23.331 1.00 97.00 74 GLN A N 1
ATOM 582 C CA . GLN A 1 74 ? -7.598 4.396 23.515 1.00 97.00 74 GLN A CA 1
ATOM 583 C C . GLN A 1 74 ? -8.446 4.379 22.241 1.00 97.00 74 GLN A C 1
ATOM 585 O O . GLN A 1 74 ? -8.867 5.425 21.752 1.00 97.00 74 GLN A O 1
ATOM 590 N N . TYR A 1 75 ? -8.732 3.177 21.741 1.00 97.62 75 TYR A N 1
ATOM 591 C CA . TYR A 1 75 ? -9.548 2.951 20.554 1.00 97.62 75 TYR A CA 1
ATOM 592 C C . TYR A 1 75 ? -10.791 2.127 20.897 1.00 97.62 75 TYR A C 1
ATOM 594 O O . TYR A 1 75 ? -10.704 0.996 21.393 1.00 97.62 75 TYR A O 1
ATOM 602 N N . THR A 1 76 ? -11.959 2.696 20.613 1.00 97.50 76 THR A N 1
ATOM 603 C CA . THR A 1 76 ? -13.247 2.006 20.666 1.00 97.50 76 THR A CA 1
ATOM 604 C C . THR A 1 76 ? -13.742 1.811 19.234 1.00 97.50 76 THR A C 1
ATOM 606 O O . THR A 1 76 ? -14.042 2.805 18.572 1.00 97.50 76 THR A O 1
ATOM 609 N N . PRO A 1 77 ? -13.816 0.563 18.740 1.00 96.38 77 PRO A N 1
ATOM 610 C CA . PRO A 1 77 ? -14.239 0.298 17.373 1.00 96.38 77 PRO A CA 1
ATOM 611 C C . PRO A 1 77 ? -15.722 0.616 17.171 1.00 96.38 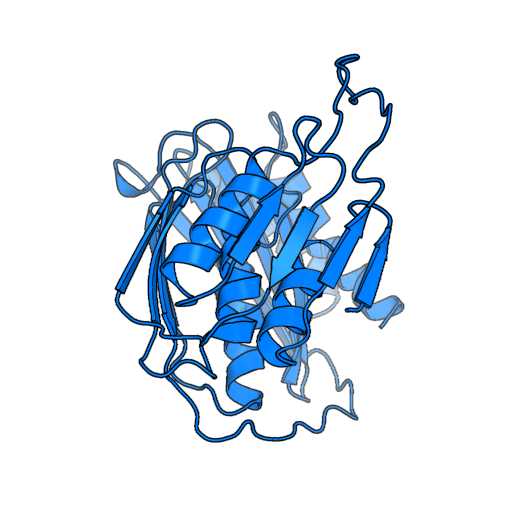77 PRO A C 1
ATOM 613 O O . PRO A 1 77 ? -16.534 0.450 18.084 1.00 96.38 77 PRO A O 1
ATOM 616 N N . GLY A 1 78 ? -16.044 1.062 15.959 1.00 95.69 78 GLY A N 1
ATOM 617 C CA . GLY A 1 78 ? -17.402 1.328 15.493 1.00 95.69 78 GLY A CA 1
ATOM 618 C C . GLY A 1 78 ? -17.854 0.312 14.444 1.00 95.69 78 GLY A C 1
ATOM 619 O O . GLY A 1 78 ? -17.365 -0.815 14.397 1.00 95.69 78 GLY A O 1
ATOM 620 N N . ILE A 1 79 ? -18.779 0.721 13.578 1.00 96.25 79 ILE A N 1
ATOM 621 C CA . ILE A 1 79 ? -19.296 -0.112 12.487 1.00 96.25 79 ILE A CA 1
ATOM 622 C C . ILE A 1 79 ? -18.651 0.312 11.169 1.00 96.25 79 ILE A C 1
ATOM 624 O O . ILE A 1 79 ? -18.651 1.493 10.825 1.00 96.25 79 ILE A O 1
ATOM 628 N N . ILE A 1 80 ? -18.139 -0.653 10.408 1.00 96.81 80 ILE A N 1
ATOM 629 C CA . ILE A 1 80 ? -17.528 -0.411 9.099 1.00 96.81 80 ILE A CA 1
ATOM 630 C C . ILE A 1 80 ? -18.635 -0.082 8.088 1.00 96.81 80 ILE A C 1
ATOM 632 O O . ILE A 1 80 ? -19.495 -0.919 7.806 1.00 96.81 80 ILE A O 1
ATOM 636 N N . ILE A 1 81 ? -18.651 1.143 7.560 1.00 95.44 81 ILE A N 1
ATOM 637 C CA . ILE A 1 81 ? -19.708 1.586 6.637 1.00 95.44 81 ILE A CA 1
ATOM 638 C C . ILE A 1 81 ? -19.292 1.403 5.180 1.00 95.44 81 ILE A C 1
ATOM 640 O O . ILE A 1 81 ? -20.107 0.921 4.397 1.00 95.44 81 ILE A O 1
ATOM 644 N N . GLY A 1 82 ? -18.047 1.730 4.827 1.00 93.25 82 GLY A N 1
ATOM 645 C CA . GLY A 1 82 ? -17.622 1.813 3.426 1.00 93.25 82 GLY A CA 1
ATOM 646 C C . GLY A 1 82 ? -18.077 3.112 2.763 1.00 93.25 82 GLY A C 1
ATOM 647 O O . GLY A 1 82 ? -18.138 4.147 3.425 1.00 93.25 82 GLY A O 1
ATOM 648 N N . GLY A 1 83 ? -18.398 3.058 1.471 1.00 95.25 83 GLY A N 1
ATOM 649 C CA . GLY A 1 83 ? -18.810 4.216 0.677 1.00 95.25 83 GLY A CA 1
ATOM 650 C C . GLY A 1 83 ? -17.649 4.928 -0.019 1.00 95.25 83 GLY A C 1
ATOM 651 O O . GLY A 1 83 ? -16.561 4.374 -0.174 1.00 95.25 83 GLY A O 1
ATOM 652 N N . GLU A 1 84 ? -17.900 6.158 -0.465 1.00 97.12 84 GLU A N 1
ATOM 653 C CA . GLU A 1 84 ? -16.918 6.967 -1.188 1.00 97.12 84 GLU A CA 1
ATOM 654 C C . GLU A 1 84 ? -16.053 7.783 -0.223 1.00 97.12 84 GLU A C 1
ATOM 656 O O . GLU A 1 84 ? -16.560 8.543 0.606 1.00 97.12 84 GLU A O 1
ATOM 661 N N . ILE A 1 85 ? -14.733 7.635 -0.324 1.00 97.12 85 ILE A N 1
ATOM 662 C CA . ILE A 1 85 ? -13.780 8.295 0.569 1.00 97.12 85 ILE A CA 1
ATOM 663 C C . ILE A 1 85 ? -12.678 8.944 -0.253 1.00 97.12 85 ILE A C 1
ATOM 665 O O . ILE A 1 85 ? -12.040 8.307 -1.080 1.00 97.12 85 ILE A O 1
ATOM 669 N N . THR A 1 86 ? -12.384 10.209 0.036 1.00 98.00 86 THR A N 1
ATOM 670 C CA . THR A 1 86 ? -11.156 10.857 -0.436 1.00 98.00 86 THR A CA 1
ATOM 671 C C . THR A 1 86 ? -10.237 11.137 0.746 1.00 98.00 86 THR A C 1
ATOM 673 O O . THR A 1 86 ? -10.652 11.701 1.771 1.00 98.00 86 THR A O 1
ATOM 676 N N . HIS A 1 87 ? -8.976 10.730 0.625 1.00 98.00 87 HIS A N 1
ATOM 677 C CA . HIS A 1 87 ? -7.989 10.895 1.683 1.00 98.00 87 HIS A CA 1
ATOM 678 C C . HIS A 1 87 ? -6.608 11.249 1.121 1.00 98.00 87 HIS A C 1
ATOM 680 O O . HIS A 1 87 ? -6.173 10.726 0.096 1.00 98.00 87 HIS A O 1
ATOM 686 N N . ASP A 1 88 ? -5.935 12.172 1.802 1.00 97.25 88 ASP A N 1
ATOM 687 C CA . ASP A 1 88 ? -4.554 12.543 1.524 1.00 97.25 88 ASP A CA 1
ATOM 688 C C . ASP A 1 88 ? -3.649 11.824 2.524 1.00 97.25 88 ASP A C 1
ATOM 690 O O . ASP A 1 88 ? -3.691 12.095 3.724 1.00 97.25 88 ASP A O 1
ATOM 694 N N . CYS A 1 89 ? -2.865 10.874 2.026 1.00 96.19 89 CYS A N 1
ATOM 695 C CA . CYS A 1 89 ? -1.933 10.074 2.808 1.00 96.19 89 CYS A CA 1
ATOM 696 C C . CYS A 1 89 ? -0.684 10.871 3.220 1.00 96.19 89 CYS A C 1
ATOM 698 O O . CYS A 1 89 ? 0.032 10.448 4.129 1.00 96.19 89 CYS A O 1
ATOM 700 N N . GLY A 1 90 ? -0.429 12.021 2.587 1.00 94.69 90 GLY A N 1
ATOM 701 C CA . GLY A 1 90 ? 0.792 12.795 2.765 1.00 94.69 90 GLY A CA 1
ATOM 702 C C . GLY A 1 90 ? 2.014 12.131 2.124 1.00 94.69 90 GLY A C 1
ATOM 703 O O . GLY A 1 90 ? 1.908 11.325 1.194 1.00 94.69 90 GLY A O 1
ATOM 704 N N . THR A 1 91 ? 3.197 12.501 2.615 1.00 94.44 91 THR A N 1
ATOM 705 C CA . THR A 1 91 ? 4.496 12.062 2.070 1.00 94.44 91 THR A CA 1
ATOM 706 C C . THR A 1 91 ? 5.357 11.293 3.066 1.00 94.44 91 THR A C 1
ATOM 708 O O . THR A 1 91 ? 6.465 10.895 2.728 1.00 94.44 91 THR A O 1
ATOM 711 N N . SER A 1 92 ? 4.879 11.083 4.291 1.00 92.94 92 SER A N 1
ATOM 712 C CA . SER A 1 92 ? 5.657 10.419 5.346 1.00 92.94 92 SER A CA 1
ATOM 713 C C . SER A 1 92 ? 5.675 8.897 5.194 1.00 92.94 92 SER A C 1
ATOM 715 O O . SER A 1 92 ? 6.601 8.245 5.667 1.00 92.94 92 SER A O 1
ATOM 717 N N . ARG A 1 93 ? 4.659 8.330 4.530 1.00 94.94 93 ARG A N 1
ATOM 718 C CA . ARG A 1 93 ? 4.525 6.901 4.212 1.00 94.94 93 ARG A CA 1
ATOM 719 C C . ARG A 1 93 ? 3.920 6.706 2.826 1.00 94.94 93 ARG A C 1
ATOM 721 O O . ARG A 1 93 ? 3.232 7.589 2.307 1.00 94.94 93 ARG A O 1
ATOM 728 N N . GLY A 1 94 ? 4.164 5.540 2.238 1.00 95.25 94 GLY A N 1
ATOM 729 C CA . GLY A 1 94 ? 3.540 5.104 0.996 1.00 95.25 94 GLY A CA 1
ATOM 730 C C . GLY A 1 94 ? 2.031 4.919 1.145 1.00 95.25 94 GLY A C 1
ATOM 731 O O . GLY A 1 94 ? 1.536 4.519 2.195 1.00 95.25 94 GLY A O 1
ATOM 732 N N . ILE A 1 95 ? 1.281 5.128 0.064 1.00 97.25 95 ILE A N 1
ATOM 733 C CA . ILE A 1 95 ? -0.159 4.840 -0.019 1.00 97.25 95 ILE A CA 1
ATOM 734 C C . ILE A 1 95 ? -0.451 3.390 0.392 1.00 97.25 95 ILE A C 1
ATOM 736 O O . ILE A 1 95 ? -1.498 3.117 0.982 1.00 97.25 95 ILE A O 1
ATOM 740 N N . GLY A 1 96 ? 0.481 2.461 0.155 1.00 96.38 96 GLY A N 1
ATOM 741 C CA . GLY A 1 96 ? 0.326 1.076 0.585 1.00 96.38 96 GLY A CA 1
ATOM 742 C C . GLY A 1 96 ? 0.144 0.896 2.088 1.00 96.38 96 GLY A C 1
ATOM 743 O O . GLY A 1 96 ? -0.623 0.024 2.498 1.00 96.38 96 GLY A O 1
ATOM 744 N N . TYR A 1 97 ? 0.717 1.788 2.904 1.00 96.88 97 TYR A N 1
ATOM 745 C CA . TYR A 1 97 ? 0.499 1.822 4.351 1.00 96.88 97 TYR A CA 1
ATOM 746 C C . TYR A 1 97 ? -0.989 1.958 4.717 1.00 96.88 97 TYR A C 1
ATOM 748 O O . TYR A 1 97 ? -1.445 1.388 5.711 1.00 96.88 97 TYR A O 1
ATOM 756 N N . PHE A 1 98 ? -1.748 2.688 3.899 1.00 97.38 98 PHE A N 1
ATOM 757 C CA . PHE A 1 98 ? -3.159 3.002 4.112 1.00 97.38 98 PHE A CA 1
ATOM 758 C C . PHE A 1 98 ? -4.093 2.031 3.382 1.00 97.38 98 PHE A C 1
ATOM 760 O O . PHE A 1 98 ? -5.144 1.678 3.914 1.00 97.38 98 PHE A O 1
ATOM 767 N N . VAL A 1 99 ? -3.705 1.564 2.191 1.00 97.19 99 VAL A N 1
ATOM 768 C CA . VAL A 1 99 ? -4.492 0.606 1.396 1.00 97.19 99 VAL A CA 1
ATOM 769 C C . VAL A 1 99 ? -4.568 -0.758 2.074 1.00 97.19 99 VAL A C 1
ATOM 771 O O . VAL A 1 99 ? -5.640 -1.352 2.104 1.00 97.19 99 VAL A O 1
ATOM 774 N N . GLU A 1 100 ? -3.466 -1.256 2.636 1.00 95.31 100 GLU A N 1
ATOM 775 C CA . GLU A 1 100 ? -3.418 -2.593 3.241 1.00 95.31 100 GLU A CA 1
ATOM 776 C C . GLU A 1 100 ? -4.485 -2.780 4.354 1.00 95.31 100 GLU A C 1
ATOM 778 O O . GLU A 1 100 ? -5.268 -3.728 4.267 1.00 95.31 100 GLU A O 1
ATOM 783 N N . PRO A 1 101 ? -4.635 -1.871 5.342 1.00 96.06 101 PRO A N 1
ATOM 784 C CA . PRO A 1 101 ? -5.747 -1.910 6.295 1.00 96.06 101 PRO A CA 1
ATOM 785 C C . PRO A 1 101 ? -7.141 -1.833 5.666 1.00 96.06 101 PRO A C 1
ATOM 787 O O . PRO A 1 101 ? -8.049 -2.526 6.122 1.00 96.06 101 PRO A O 1
ATOM 790 N N . LEU A 1 102 ? -7.329 -1.004 4.633 1.00 96.75 102 LEU A N 1
ATOM 791 C CA . LEU A 1 102 ? -8.623 -0.882 3.956 1.00 96.75 102 LEU A CA 1
ATOM 792 C C . LEU A 1 102 ? -9.004 -2.189 3.261 1.00 96.75 102 LEU A C 1
ATOM 794 O O . LEU A 1 102 ? -10.140 -2.625 3.390 1.00 96.75 102 LEU A O 1
ATOM 798 N N . LEU A 1 103 ? -8.054 -2.849 2.598 1.00 95.94 103 LEU A N 1
ATOM 799 C CA . LEU A 1 103 ? -8.262 -4.147 1.954 1.00 95.94 103 LEU A CA 1
ATOM 800 C C . LEU A 1 103 ? -8.692 -5.240 2.944 1.00 95.94 103 LEU A C 1
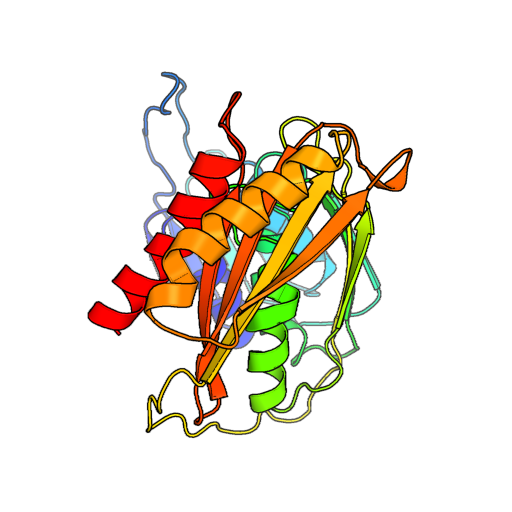ATOM 802 O O . LEU A 1 103 ? -9.490 -6.101 2.587 1.00 95.94 103 LEU A O 1
ATOM 806 N N . MET A 1 104 ? -8.202 -5.191 4.186 1.00 94.81 104 MET A N 1
ATOM 807 C CA . MET A 1 104 ? -8.590 -6.143 5.235 1.00 94.81 104 MET A CA 1
ATOM 808 C C . MET A 1 104 ? -9.974 -5.861 5.837 1.00 94.81 104 MET A C 1
ATOM 810 O O . MET A 1 104 ? -10.617 -6.780 6.337 1.00 94.81 104 MET A O 1
ATOM 814 N N . LEU A 1 105 ? -10.431 -4.606 5.828 1.00 95.88 105 LEU A N 1
ATOM 815 C CA . LEU A 1 105 ? -11.681 -4.198 6.479 1.00 95.88 105 LEU A CA 1
ATOM 816 C C . LEU A 1 105 ? -12.862 -4.050 5.505 1.00 95.88 105 LEU A C 1
ATOM 818 O O . LEU A 1 105 ? -13.993 -4.376 5.859 1.00 95.88 105 LEU A O 1
ATOM 822 N N . ALA A 1 106 ? -12.617 -3.555 4.292 1.00 96.06 106 ALA A N 1
ATOM 823 C CA . ALA A 1 106 ? -13.634 -3.234 3.288 1.00 96.06 106 ALA A CA 1
ATOM 824 C C . ALA A 1 106 ? -14.546 -4.391 2.870 1.00 96.06 106 ALA A C 1
ATOM 826 O O . ALA A 1 106 ? -15.739 -4.129 2.712 1.00 96.06 106 ALA A O 1
ATOM 827 N N . PRO A 1 107 ? -14.079 -5.652 2.781 1.00 95.62 107 PRO A N 1
ATOM 828 C CA . PRO A 1 107 ? -14.973 -6.769 2.492 1.00 95.62 107 PRO A CA 1
ATOM 829 C C . PRO A 1 107 ? -16.121 -6.907 3.511 1.00 95.62 107 PRO A C 1
ATOM 831 O O . PRO A 1 107 ? -17.193 -7.384 3.156 1.00 95.62 107 PRO A O 1
ATOM 834 N N . PHE A 1 108 ? -15.933 -6.436 4.750 1.00 94.62 108 PHE A N 1
ATOM 835 C CA . PHE A 1 108 ? -16.907 -6.519 5.847 1.00 94.62 108 PHE A CA 1
ATOM 836 C C . PHE A 1 108 ? -17.716 -5.227 6.068 1.00 94.62 108 PHE A C 1
ATOM 838 O O . PHE A 1 108 ? -18.377 -5.070 7.098 1.00 94.62 108 PHE A O 1
ATOM 845 N N . ALA A 1 109 ? -17.637 -4.269 5.143 1.00 95.94 109 ALA A N 1
ATOM 846 C CA . ALA A 1 109 ? -18.371 -3.012 5.224 1.00 95.94 109 ALA A CA 1
ATOM 847 C C . ALA A 1 109 ? -19.872 -3.184 4.915 1.00 95.94 109 ALA A C 1
ATOM 849 O O . ALA A 1 109 ? -20.294 -4.167 4.312 1.00 95.94 109 ALA A O 1
ATOM 850 N N . LYS A 1 110 ? -20.707 -2.204 5.289 1.00 95.44 110 LYS A N 1
ATOM 851 C CA . LYS A 1 110 ? -22.128 -2.180 4.880 1.00 95.44 110 LYS A CA 1
ATOM 852 C C . LYS A 1 110 ? -22.327 -1.878 3.392 1.00 95.44 110 LYS A C 1
ATOM 854 O O . LYS A 1 110 ? -23.284 -2.362 2.791 1.00 95.44 110 LYS A O 1
ATOM 859 N N . HIS A 1 111 ? -21.457 -1.051 2.824 1.00 96.19 111 HIS A N 1
ATOM 860 C CA . HIS A 1 111 ? -21.472 -0.619 1.431 1.00 96.19 111 HIS A CA 1
ATOM 861 C C . HIS A 1 111 ? -20.089 -0.827 0.814 1.00 96.19 111 HIS A C 1
ATOM 863 O O . HIS A 1 111 ? -19.088 -0.842 1.531 1.00 96.19 111 HIS A O 1
ATOM 869 N N . SER A 1 112 ? -20.027 -0.979 -0.510 1.00 96.38 112 SER A N 1
ATOM 870 C CA . SER A 1 112 ? -18.750 -1.088 -1.222 1.00 96.38 112 SER A CA 1
ATOM 871 C C . SER A 1 112 ? -17.885 0.143 -0.962 1.00 96.38 112 SER A C 1
ATOM 873 O O . SER A 1 112 ? -18.398 1.251 -0.788 1.00 96.38 112 SER A O 1
ATOM 875 N N . LEU A 1 113 ? -16.572 -0.057 -0.908 1.00 97.62 113 LEU A N 1
ATOM 876 C CA . LEU A 1 113 ? -15.607 1.016 -0.712 1.00 97.62 113 LEU A CA 1
ATOM 877 C C . LEU A 1 113 ? -15.139 1.540 -2.067 1.00 97.62 113 LEU A C 1
ATOM 879 O O . LEU A 1 113 ? -14.621 0.767 -2.865 1.00 97.62 113 LEU A O 1
ATOM 883 N N . GLU A 1 114 ? -15.238 2.851 -2.262 1.00 98.00 114 GLU A N 1
ATOM 884 C CA . GLU A 1 114 ? -14.618 3.583 -3.367 1.00 98.00 114 GLU A CA 1
ATOM 885 C C . GLU A 1 114 ? -13.695 4.654 -2.779 1.00 98.00 114 GLU A C 1
ATOM 887 O O . GLU A 1 114 ? -14.127 5.736 -2.383 1.00 98.00 114 GLU A O 1
ATOM 892 N N . ALA A 1 115 ? -12.406 4.345 -2.655 1.00 98.12 115 ALA A N 1
ATOM 893 C CA . ALA A 1 115 ? -11.432 5.224 -2.022 1.00 98.12 115 ALA A CA 1
ATOM 894 C C . ALA A 1 115 ? -10.489 5.865 -3.047 1.00 98.12 115 ALA A C 1
ATOM 896 O O . ALA A 1 115 ? -9.775 5.171 -3.769 1.00 98.12 115 ALA A O 1
ATOM 897 N N . THR A 1 116 ? -10.420 7.195 -3.054 1.00 98.38 116 THR A N 1
ATOM 898 C CA . THR A 1 116 ? -9.394 7.966 -3.765 1.00 98.38 116 THR A CA 1
ATOM 899 C C . THR A 1 116 ? -8.314 8.399 -2.779 1.00 98.38 116 THR A C 1
ATOM 901 O O . THR A 1 116 ? -8.562 9.208 -1.880 1.00 98.38 116 THR A O 1
ATOM 904 N N . LEU A 1 117 ? -7.109 7.853 -2.943 1.00 98.06 117 LEU A N 1
ATOM 905 C CA . LEU A 1 117 ? -5.971 8.095 -2.058 1.00 98.06 117 LEU A CA 1
ATOM 906 C C . LEU A 1 117 ? -4.872 8.851 -2.801 1.00 98.06 117 LEU A C 1
ATOM 908 O O . LEU A 1 117 ? -4.457 8.442 -3.887 1.00 98.06 117 LEU A O 1
ATOM 912 N N . ASN A 1 118 ? -4.387 9.934 -2.196 1.00 97.44 118 ASN A N 1
ATOM 913 C CA . ASN A 1 118 ? -3.318 10.769 -2.743 1.00 97.44 118 ASN A CA 1
ATOM 914 C C . ASN A 1 118 ? -2.049 10.646 -1.895 1.00 97.44 118 ASN A C 1
ATOM 916 O O . ASN A 1 118 ? -2.149 10.554 -0.678 1.00 97.44 118 ASN A O 1
ATOM 920 N N . GLY A 1 119 ? -0.867 10.654 -2.516 1.00 96.25 119 GLY A N 1
ATOM 921 C CA . GLY A 1 119 ? 0.408 10.556 -1.792 1.00 96.25 119 GLY A CA 1
ATOM 922 C C . GLY A 1 119 ? 1.530 9.886 -2.586 1.00 96.25 119 GLY A C 1
ATOM 923 O O . GLY A 1 119 ? 1.613 10.014 -3.813 1.00 96.25 119 GLY A O 1
ATOM 924 N N . LEU A 1 120 ? 2.414 9.182 -1.877 1.00 96.19 120 LEU A N 1
ATOM 925 C CA . LEU A 1 120 ? 3.505 8.393 -2.458 1.00 96.19 120 LEU A CA 1
ATOM 926 C C . LEU A 1 120 ? 3.000 7.031 -2.950 1.00 96.19 120 LEU A C 1
ATOM 928 O O . LEU A 1 120 ? 2.445 6.263 -2.174 1.00 96.19 120 LEU A O 1
ATOM 932 N N . THR A 1 121 ? 3.200 6.691 -4.222 1.00 94.88 121 THR A N 1
ATOM 933 C CA . THR A 1 121 ? 2.745 5.400 -4.778 1.00 94.88 121 THR A CA 1
ATOM 934 C C . THR A 1 121 ? 3.749 4.274 -4.578 1.00 94.88 121 THR A C 1
ATOM 936 O O . THR A 1 121 ? 3.352 3.119 -4.447 1.00 94.88 121 THR A O 1
ATOM 939 N N . ASN A 1 122 ? 5.038 4.600 -4.583 1.00 90.12 122 ASN A N 1
ATOM 940 C CA . ASN A 1 122 ? 6.119 3.644 -4.394 1.00 90.12 122 ASN A CA 1
ATOM 941 C C . ASN A 1 122 ? 7.201 4.317 -3.545 1.00 90.12 122 ASN A C 1
ATOM 943 O O . ASN A 1 122 ? 7.646 5.426 -3.852 1.00 90.12 122 ASN A O 1
ATOM 947 N N . GLU A 1 123 ? 7.575 3.653 -2.463 1.00 88.69 123 GLU A N 1
ATOM 948 C CA . GLU A 1 123 ? 8.592 4.054 -1.496 1.00 88.69 123 GLU A CA 1
ATOM 949 C C . GLU A 1 123 ? 9.220 2.754 -0.952 1.00 88.69 123 GLU A C 1
ATOM 951 O O . GLU A 1 123 ? 8.663 1.679 -1.155 1.00 88.69 123 GLU A O 1
ATOM 956 N N . GLN A 1 124 ? 10.423 2.803 -0.380 1.00 87.75 124 GLN A N 1
ATOM 957 C CA . GLN A 1 124 ? 11.181 1.595 -0.042 1.00 87.75 124 GLN A CA 1
ATOM 958 C C . GLN A 1 124 ? 10.704 0.894 1.246 1.00 87.75 124 GLN A C 1
ATOM 960 O O . GLN A 1 124 ? 10.946 -0.301 1.404 1.00 87.75 124 GLN A O 1
ATOM 965 N N . GLN A 1 125 ? 10.084 1.610 2.185 1.00 89.12 125 GLN A N 1
ATOM 966 C CA . GLN A 1 125 ? 9.637 1.080 3.479 1.00 89.12 125 GLN A CA 1
ATOM 967 C C . GLN A 1 125 ? 8.247 0.437 3.416 1.00 89.12 125 GLN A C 1
ATOM 969 O O . GLN A 1 125 ? 7.947 -0.435 4.233 1.00 89.12 125 GLN A O 1
ATOM 974 N N . ASP A 1 126 ? 7.396 0.872 2.486 1.00 92.38 126 ASP A N 1
ATOM 975 C CA . ASP A 1 126 ? 6.018 0.399 2.336 1.00 92.38 126 ASP A CA 1
ATOM 976 C C . ASP A 1 126 ? 5.798 -0.413 1.061 1.00 92.38 126 ASP A C 1
ATOM 978 O O . ASP A 1 126 ? 6.493 -0.252 0.064 1.00 92.38 126 ASP A O 1
ATOM 982 N N . ILE A 1 127 ? 4.754 -1.246 1.068 1.00 92.25 127 ILE A N 1
ATOM 983 C CA . ILE A 1 127 ? 4.325 -1.958 -0.134 1.00 92.25 127 ILE A CA 1
ATOM 984 C C . ILE A 1 127 ? 3.881 -0.968 -1.222 1.00 92.25 127 ILE A C 1
ATOM 986 O O . ILE A 1 127 ? 3.000 -0.131 -1.012 1.00 92.25 127 ILE A O 1
ATOM 990 N N . GLY A 1 128 ? 4.474 -1.067 -2.407 1.00 93.81 128 GLY A N 1
ATOM 991 C CA . GLY A 1 128 ? 4.099 -0.262 -3.555 1.00 93.81 128 GLY A CA 1
ATOM 992 C C . GLY A 1 128 ? 2.750 -0.662 -4.143 1.00 93.81 128 GLY A C 1
ATOM 993 O O . GLY A 1 128 ? 2.254 -1.786 -4.005 1.00 93.81 128 GLY A O 1
ATOM 994 N N . VAL A 1 129 ? 2.149 0.277 -4.870 1.00 95.75 129 VAL A N 1
ATOM 995 C CA . VAL A 1 129 ? 0.849 0.079 -5.534 1.00 95.75 129 VAL A CA 1
ATOM 996 C C . VAL A 1 129 ? 0.869 -1.044 -6.576 1.00 95.75 129 VAL A C 1
ATOM 998 O O . VAL A 1 129 ? -0.166 -1.656 -6.840 1.00 95.75 129 VAL A O 1
ATOM 1001 N N . ASP A 1 130 ? 2.033 -1.348 -7.158 1.00 95.25 130 ASP A N 1
ATOM 1002 C CA . ASP A 1 130 ? 2.172 -2.453 -8.106 1.00 95.25 130 ASP A CA 1
ATOM 1003 C C . ASP A 1 130 ? 2.044 -3.800 -7.410 1.00 95.25 130 ASP A C 1
ATOM 1005 O O . ASP A 1 130 ? 1.263 -4.624 -7.876 1.00 95.25 130 ASP A O 1
ATOM 1009 N N . LEU A 1 131 ? 2.730 -3.998 -6.280 1.00 94.75 131 LEU A N 1
ATOM 1010 C CA . LEU A 1 131 ? 2.620 -5.228 -5.498 1.00 94.75 131 LEU A CA 1
ATOM 1011 C C . LEU A 1 131 ? 1.225 -5.409 -4.904 1.00 94.75 131 LEU A C 1
ATOM 1013 O O . LEU A 1 131 ? 0.688 -6.515 -4.936 1.00 94.75 131 LEU A O 1
ATOM 1017 N N . LEU A 1 132 ? 0.586 -4.331 -4.444 1.00 95.69 132 LEU A N 1
ATOM 1018 C CA . LEU A 1 132 ? -0.816 -4.401 -4.029 1.00 95.69 132 LEU A CA 1
ATOM 1019 C C . LEU A 1 132 ? -1.703 -4.945 -5.155 1.00 95.69 132 LEU A C 1
ATOM 1021 O O . LEU A 1 132 ? -2.525 -5.831 -4.929 1.00 95.69 132 LEU A O 1
ATOM 1025 N N . ARG A 1 133 ? -1.500 -4.462 -6.385 1.00 94.56 133 ARG A N 1
ATOM 1026 C CA . ARG A 1 133 ? -2.274 -4.872 -7.560 1.00 94.56 133 ARG A CA 1
ATOM 1027 C C . ARG A 1 133 ? -1.946 -6.286 -8.046 1.00 94.56 133 ARG A C 1
ATOM 1029 O O . ARG A 1 133 ? -2.850 -6.978 -8.506 1.00 94.56 133 ARG A O 1
ATOM 1036 N N . THR A 1 134 ? -0.683 -6.707 -8.000 1.00 93.44 134 THR A N 1
ATOM 1037 C CA . THR A 1 134 ? -0.220 -7.979 -8.587 1.00 93.44 134 THR A CA 1
ATOM 1038 C C . THR A 1 134 ? -0.110 -9.127 -7.589 1.00 93.44 134 THR A C 1
ATOM 1040 O O . THR A 1 134 ? -0.020 -10.273 -8.020 1.00 93.44 134 THR A O 1
ATOM 1043 N N . VAL A 1 135 ? -0.144 -8.847 -6.284 1.00 93.88 135 VAL A N 1
ATOM 1044 C CA . VAL A 1 135 ? -0.014 -9.848 -5.214 1.00 93.88 135 VAL A CA 1
ATOM 1045 C C . VAL A 1 135 ? -1.217 -9.803 -4.284 1.00 93.88 135 VAL A C 1
ATOM 1047 O O . VAL A 1 135 ? -1.958 -10.780 -4.191 1.00 93.88 135 VAL A O 1
ATOM 1050 N N . THR A 1 136 ? -1.456 -8.664 -3.630 1.00 94.12 136 THR A N 1
ATOM 1051 C CA . THR A 1 136 ? -2.482 -8.564 -2.582 1.00 94.12 136 THR A CA 1
ATOM 1052 C C . THR A 1 136 ? -3.893 -8.727 -3.144 1.00 94.12 136 THR A C 1
ATOM 1054 O O . THR A 1 136 ? -4.682 -9.487 -2.588 1.00 94.12 136 THR A O 1
ATOM 1057 N N . LEU A 1 137 ? -4.218 -8.079 -4.268 1.00 94.50 137 LEU A N 1
ATOM 1058 C CA . LEU A 1 137 ? -5.532 -8.232 -4.900 1.00 94.50 137 LEU A CA 1
ATOM 1059 C C . LEU A 1 137 ? -5.780 -9.667 -5.400 1.00 94.50 137 LEU A C 1
ATOM 1061 O O . LEU A 1 137 ? -6.823 -10.217 -5.052 1.00 94.50 137 LEU A O 1
ATOM 1065 N N . PRO A 1 138 ? -4.865 -10.329 -6.144 1.00 92.31 138 PRO A N 1
ATOM 1066 C CA . PRO A 1 138 ? -5.007 -11.749 -6.468 1.00 92.31 138 PRO A CA 1
ATOM 1067 C C . PRO A 1 138 ? -5.190 -12.646 -5.243 1.00 92.31 138 PRO A C 1
ATOM 1069 O O . PRO A 1 138 ? -6.041 -13.531 -5.280 1.00 92.31 138 PRO A O 1
ATOM 1072 N N . MET A 1 139 ? -4.471 -12.383 -4.145 1.00 90.38 139 MET A N 1
ATOM 1073 C CA . MET A 1 139 ? -4.655 -13.119 -2.891 1.00 90.38 139 MET A CA 1
ATOM 1074 C C . MET A 1 139 ? -6.088 -12.972 -2.356 1.00 90.38 139 MET A C 1
ATOM 1076 O O . MET A 1 139 ? -6.720 -13.969 -2.017 1.00 90.38 139 MET A O 1
ATOM 1080 N N . LEU A 1 140 ? -6.651 -11.761 -2.365 1.00 91.94 140 LEU A N 1
ATOM 1081 C CA . LEU A 1 140 ? -8.043 -11.527 -1.962 1.00 91.94 140 LEU A CA 1
ATOM 1082 C C . LEU A 1 140 ? -9.067 -12.239 -2.853 1.00 91.94 140 LEU A C 1
ATOM 1084 O O . LEU A 1 140 ? -10.130 -12.629 -2.365 1.00 91.94 140 LEU A O 1
ATOM 1088 N N . ARG A 1 141 ? -8.755 -12.477 -4.134 1.00 91.19 141 ARG A N 1
ATOM 1089 C CA . ARG A 1 141 ? -9.640 -13.262 -5.010 1.00 91.19 141 ARG A CA 1
ATOM 1090 C C . ARG A 1 141 ? -9.811 -14.691 -4.508 1.00 91.19 141 ARG A C 1
ATOM 1092 O O . ARG A 1 141 ? -10.919 -15.212 -4.578 1.00 91.19 141 ARG A O 1
ATOM 1099 N N . HIS A 1 142 ? -8.758 -15.299 -3.956 1.00 89.50 142 HIS A N 1
ATOM 1100 C CA . HIS A 1 142 ? -8.846 -16.636 -3.360 1.00 89.50 142 HIS A CA 1
ATOM 1101 C C . HIS A 1 142 ? -9.759 -16.666 -2.126 1.00 89.50 142 HIS A C 1
ATOM 1103 O O . HIS A 1 142 ? -10.426 -17.667 -1.889 1.00 89.50 142 HIS A O 1
ATOM 1109 N N . PHE A 1 143 ? -9.864 -15.552 -1.399 1.00 90.94 143 PHE A N 1
ATOM 1110 C CA . PHE A 1 143 ? -10.796 -15.393 -0.280 1.00 90.94 143 PHE A CA 1
ATOM 1111 C C . PHE A 1 143 ? -12.230 -15.030 -0.706 1.00 90.94 143 PHE A C 1
ATOM 1113 O O . PHE A 1 143 ? -13.075 -14.786 0.152 1.00 90.94 143 PHE A O 1
ATOM 1120 N N . GLY A 1 144 ? -12.539 -15.014 -2.008 1.00 91.94 144 GLY A N 1
ATOM 1121 C CA . GLY A 1 144 ? -13.883 -14.719 -2.512 1.00 91.94 144 GLY A CA 1
ATOM 1122 C C . GLY A 1 144 ? -14.160 -13.235 -2.762 1.00 91.94 144 GLY A C 1
ATOM 1123 O O . GLY A 1 144 ? -15.321 -12.840 -2.816 1.00 91.94 144 GLY A O 1
ATOM 1124 N N . VAL A 1 145 ? -13.121 -12.411 -2.952 1.00 93.25 145 VAL A N 1
ATOM 1125 C CA . VAL A 1 145 ? -13.247 -10.979 -3.295 1.00 93.25 145 VAL A CA 1
ATOM 1126 C C . VAL A 1 145 ? -12.706 -10.708 -4.718 1.00 93.25 145 VAL A C 1
ATOM 1128 O O . VAL A 1 145 ? -11.683 -10.039 -4.879 1.00 93.25 145 VAL A O 1
ATOM 1131 N N . PRO A 1 146 ? -13.324 -11.257 -5.786 1.00 88.06 146 PRO A N 1
ATOM 1132 C CA . PRO A 1 146 ? -12.757 -11.224 -7.139 1.00 88.06 146 PRO A CA 1
ATOM 1133 C C . PRO A 1 146 ? -12.677 -9.817 -7.751 1.00 88.06 146 PRO A C 1
ATOM 1135 O O . PRO A 1 146 ? -11.717 -9.524 -8.474 1.00 88.06 146 PRO A O 1
ATOM 1138 N N . ASP A 1 147 ? -13.650 -8.959 -7.428 1.00 92.38 147 ASP A N 1
ATOM 1139 C CA . ASP A 1 147 ? -13.853 -7.652 -8.069 1.00 92.38 147 ASP A CA 1
ATOM 1140 C C . ASP A 1 147 ? -13.118 -6.498 -7.370 1.00 92.38 147 ASP A C 1
ATOM 1142 O O . ASP A 1 147 ? -13.272 -5.342 -7.757 1.00 92.38 147 ASP A O 1
ATOM 1146 N N . ALA A 1 148 ? -12.294 -6.784 -6.354 1.00 96.00 148 ALA A N 1
ATOM 1147 C CA . ALA A 1 148 ? -11.431 -5.764 -5.769 1.00 96.00 148 ALA A CA 1
ATOM 1148 C C . ALA A 1 148 ? -10.417 -5.263 -6.813 1.00 96.00 148 ALA A C 1
ATOM 1150 O O . ALA A 1 148 ? -9.703 -6.048 -7.449 1.00 96.00 148 ALA A O 1
ATOM 1151 N N . ALA A 1 149 ? -10.339 -3.944 -6.979 1.00 96.75 149 ALA A N 1
ATOM 1152 C CA . ALA A 1 149 ? -9.549 -3.301 -8.018 1.00 96.75 149 ALA A CA 1
ATOM 1153 C C . ALA A 1 149 ? -8.778 -2.093 -7.478 1.00 96.75 149 ALA A C 1
ATOM 1155 O O . ALA A 1 149 ? -9.297 -1.285 -6.713 1.00 96.75 149 ALA A O 1
ATOM 1156 N N . LEU A 1 150 ? -7.532 -1.942 -7.933 1.00 97.56 150 LEU A N 1
ATOM 1157 C CA . LEU A 1 150 ? -6.691 -0.780 -7.658 1.00 97.56 150 LEU A CA 1
ATOM 1158 C C . LEU A 1 150 ? -6.238 -0.174 -8.986 1.00 97.56 150 LEU A C 1
ATOM 1160 O O . LEU A 1 150 ? -5.480 -0.788 -9.742 1.00 97.56 150 LEU A O 1
ATOM 1164 N N . THR A 1 151 ? -6.699 1.043 -9.257 1.00 97.06 151 THR A N 1
ATOM 1165 C CA . THR A 1 151 ? -6.363 1.806 -10.459 1.00 97.06 151 THR A CA 1
ATOM 1166 C C . THR A 1 151 ? -5.392 2.920 -10.104 1.00 97.06 151 THR A C 1
ATOM 1168 O O . THR A 1 151 ? -5.676 3.758 -9.252 1.00 97.06 151 THR A O 1
ATOM 1171 N N . ILE A 1 152 ? -4.248 2.957 -10.781 1.00 96.12 152 ILE A N 1
ATOM 1172 C CA . ILE A 1 152 ? -3.242 4.006 -10.605 1.00 96.12 152 ILE A CA 1
ATOM 1173 C C . ILE A 1 152 ? -3.565 5.124 -11.595 1.00 96.12 152 ILE A C 1
ATOM 1175 O O . ILE A 1 152 ? -3.424 4.942 -12.801 1.00 96.12 152 ILE A O 1
ATOM 1179 N N . VAL A 1 153 ? -4.024 6.270 -11.094 1.00 95.75 153 VAL A N 1
ATOM 1180 C CA . VAL A 1 153 ? -4.378 7.429 -11.932 1.00 95.75 153 VAL A CA 1
ATOM 1181 C C . VAL A 1 153 ? -3.139 8.280 -12.194 1.00 95.75 153 VAL A C 1
ATOM 1183 O O . VAL A 1 153 ? -2.911 8.742 -13.312 1.00 95.75 153 VAL A O 1
ATOM 1186 N N . ARG A 1 154 ? -2.323 8.486 -11.154 1.00 95.12 154 ARG A N 1
ATOM 1187 C CA . ARG A 1 154 ? -1.064 9.236 -11.216 1.00 95.12 154 ARG A CA 1
ATOM 1188 C C . ARG A 1 154 ? -0.017 8.548 -10.351 1.00 95.12 154 ARG A C 1
ATOM 1190 O O . ARG A 1 154 ? -0.318 8.132 -9.235 1.00 95.12 154 ARG A O 1
ATOM 1197 N N . ARG A 1 155 ? 1.222 8.464 -10.835 1.00 94.31 155 ARG A N 1
ATOM 1198 C CA . ARG A 1 155 ? 2.363 8.007 -10.026 1.00 94.31 155 ARG A CA 1
ATOM 1199 C C . ARG A 1 155 ? 2.864 9.133 -9.130 1.00 94.31 155 ARG A C 1
ATOM 1201 O O . ARG A 1 155 ? 2.808 10.292 -9.524 1.00 94.31 155 ARG A O 1
ATOM 1208 N N . GLY A 1 156 ? 3.385 8.792 -7.956 1.00 93.88 156 GLY A N 1
ATOM 1209 C CA . GLY A 1 156 ? 3.965 9.745 -7.011 1.00 93.88 156 GLY A CA 1
ATOM 1210 C C . GLY A 1 156 ? 5.214 9.173 -6.363 1.00 93.88 156 GLY A C 1
ATOM 1211 O O . GLY A 1 156 ? 5.109 8.350 -5.462 1.00 93.88 156 GLY A O 1
ATOM 1212 N N . ALA A 1 157 ? 6.389 9.606 -6.814 1.00 93.06 157 ALA A N 1
ATOM 1213 C CA . ALA A 1 157 ? 7.658 9.226 -6.200 1.00 93.06 157 ALA A CA 1
ATOM 1214 C C . ALA A 1 157 ? 8.024 10.183 -5.048 1.00 93.06 157 ALA A C 1
ATOM 1216 O O . ALA A 1 157 ? 7.610 11.349 -5.073 1.00 93.06 157 ALA A O 1
ATOM 1217 N N . PRO A 1 158 ? 8.815 9.741 -4.057 1.00 92.38 158 PRO A N 1
ATOM 1218 C CA . PRO A 1 158 ? 9.384 10.645 -3.064 1.00 92.38 158 PRO A CA 1
ATOM 1219 C C . PRO A 1 158 ? 10.348 11.655 -3.720 1.00 92.38 158 PRO A C 1
ATOM 1221 O O . PRO A 1 158 ? 10.907 11.374 -4.784 1.00 92.38 158 PRO A O 1
ATOM 1224 N N . PRO A 1 159 ? 10.569 12.837 -3.113 1.00 91.81 159 PRO A N 1
ATOM 1225 C CA . PRO A 1 159 ? 10.003 13.292 -1.837 1.00 91.81 159 PRO A CA 1
ATOM 1226 C C . PRO A 1 159 ? 8.628 13.977 -1.946 1.00 91.81 159 PRO A C 1
ATOM 1228 O O . PRO A 1 159 ? 7.885 13.981 -0.973 1.00 91.81 159 PRO A O 1
ATOM 1231 N N . ALA A 1 160 ? 8.263 14.557 -3.096 1.00 91.44 160 ALA A N 1
ATOM 1232 C CA . ALA A 1 160 ? 7.071 15.412 -3.190 1.00 91.44 160 ALA A CA 1
ATOM 1233 C C . ALA A 1 160 ? 5.769 14.646 -3.489 1.00 91.44 160 ALA A C 1
ATOM 1235 O O . ALA A 1 160 ? 4.683 15.204 -3.352 1.00 91.44 160 ALA A O 1
ATOM 1236 N N . GLY A 1 161 ? 5.849 13.387 -3.931 1.00 91.00 161 GLY A N 1
ATOM 1237 C CA . GLY A 1 161 ? 4.682 12.554 -4.211 1.00 91.00 161 GLY A CA 1
ATOM 1238 C C . GLY A 1 161 ? 3.799 13.086 -5.332 1.00 91.00 161 GLY A C 1
ATOM 1239 O O . GLY A 1 161 ? 4.243 13.216 -6.477 1.00 91.00 161 GLY A O 1
ATOM 1240 N N . GLY A 1 162 ? 2.526 13.336 -5.020 1.00 93.69 162 GLY A N 1
ATOM 1241 C CA . GLY A 1 162 ? 1.507 13.754 -5.990 1.00 93.69 162 GLY A CA 1
ATOM 1242 C C . GLY A 1 162 ? 0.930 12.613 -6.829 1.00 93.69 162 GLY A C 1
ATOM 1243 O O . GLY A 1 162 ? 0.426 12.856 -7.930 1.00 93.69 162 GLY A O 1
ATOM 1244 N N . GLY A 1 163 ? 1.033 11.384 -6.327 1.00 95.81 163 GLY A N 1
ATOM 1245 C CA . GLY A 1 163 ? 0.345 10.233 -6.883 1.00 95.81 163 GLY A CA 1
ATOM 1246 C C . GLY A 1 163 ? -1.109 10.177 -6.437 1.00 95.81 163 GLY A C 1
ATOM 1247 O O . GLY A 1 163 ? -1.485 10.775 -5.432 1.00 95.81 163 GLY A O 1
ATOM 1248 N N . GLU A 1 164 ? -1.913 9.455 -7.206 1.00 97.19 164 GLU A N 1
ATOM 1249 C CA . GLU A 1 164 ? -3.338 9.246 -6.969 1.00 97.19 164 GLU A CA 1
ATOM 1250 C C . GLU A 1 164 ? -3.689 7.818 -7.377 1.00 97.19 164 GLU A C 1
ATOM 1252 O O . GLU A 1 164 ? -3.404 7.396 -8.506 1.00 97.19 164 GLU A O 1
ATOM 1257 N N . VAL A 1 165 ? -4.336 7.091 -6.471 1.00 97.81 165 VAL A N 1
ATOM 1258 C CA . VAL A 1 165 ? -4.909 5.776 -6.753 1.00 97.81 165 VAL A CA 1
ATOM 1259 C C . VAL A 1 165 ? -6.384 5.746 -6.391 1.00 97.81 165 VAL A C 1
ATOM 1261 O O . VAL A 1 165 ? -6.821 6.408 -5.450 1.00 97.81 165 VAL A O 1
ATOM 1264 N N . ARG A 1 166 ? -7.138 4.938 -7.133 1.00 98.12 166 ARG A N 1
ATOM 1265 C CA . ARG A 1 166 ? -8.532 4.615 -6.843 1.00 98.12 166 ARG A CA 1
ATOM 1266 C C . ARG A 1 166 ? -8.633 3.150 -6.476 1.00 98.12 166 ARG A C 1
ATOM 1268 O O . ARG A 1 166 ? -8.238 2.289 -7.262 1.00 98.12 166 ARG A O 1
ATOM 1275 N N . LEU A 1 167 ? -9.127 2.892 -5.279 1.00 98.25 167 LEU A N 1
ATOM 1276 C CA . LEU A 1 167 ? -9.363 1.572 -4.729 1.00 98.25 167 LEU A CA 1
ATOM 1277 C C . LEU A 1 167 ? -10.871 1.319 -4.707 1.00 98.25 167 LEU A C 1
ATOM 1279 O O . LEU A 1 167 ? -11.594 2.050 -4.038 1.00 98.25 167 LEU A O 1
ATOM 1283 N N . SER A 1 168 ? -11.305 0.267 -5.389 1.00 97.69 168 SER A N 1
ATOM 1284 C CA . SER A 1 168 ? -12.671 -0.248 -5.338 1.00 97.69 168 SER A CA 1
ATOM 1285 C C . SER A 1 168 ? -12.651 -1.610 -4.654 1.00 97.69 168 SER A C 1
ATOM 1287 O O . SER A 1 168 ? -11.868 -2.484 -5.040 1.00 97.69 168 SER A O 1
ATOM 1289 N N . VAL A 1 169 ? -13.464 -1.793 -3.613 1.00 97.25 169 VAL A N 1
ATOM 1290 C CA . VAL A 1 169 ? -13.594 -3.081 -2.916 1.00 97.25 169 VAL A CA 1
ATOM 1291 C C . VAL A 1 169 ? -15.072 -3.399 -2.688 1.00 97.25 169 VAL A C 1
ATOM 1293 O O . VAL A 1 169 ? -15.763 -2.628 -2.012 1.00 97.25 169 VAL A O 1
ATOM 1296 N N . PRO A 1 170 ? -15.577 -4.530 -3.214 1.00 95.75 170 PRO A N 1
ATOM 1297 C CA . PRO A 1 170 ? -16.950 -4.951 -2.976 1.00 95.75 170 PRO A CA 1
ATOM 1298 C C . PRO A 1 170 ? -17.131 -5.469 -1.544 1.00 95.75 170 PRO A C 1
ATOM 1300 O O . PRO A 1 170 ? -16.193 -5.948 -0.906 1.00 95.75 170 PRO A O 1
ATOM 1303 N N . VAL A 1 171 ? -18.372 -5.425 -1.065 1.00 94.44 171 VAL A N 1
ATOM 1304 C CA . VAL A 1 171 ? -18.768 -6.117 0.168 1.00 94.44 171 VAL A CA 1
ATOM 1305 C C . VAL A 1 171 ? -18.951 -7.595 -0.134 1.00 94.44 171 VAL A C 1
ATOM 1307 O O . VAL A 1 171 ? -19.542 -7.956 -1.154 1.00 94.44 171 VAL A O 1
ATOM 1310 N N . VAL A 1 172 ? -18.511 -8.449 0.783 1.00 91.94 172 VAL A N 1
ATOM 1311 C CA . VAL A 1 172 ? -18.738 -9.892 0.719 1.00 91.94 172 VAL A CA 1
ATOM 1312 C C . VAL A 1 172 ? -19.539 -10.357 1.926 1.00 91.94 172 VAL A C 1
ATOM 1314 O O . VAL A 1 172 ? -19.422 -9.821 3.025 1.00 91.94 172 VAL A O 1
ATOM 1317 N N . ARG A 1 173 ? -20.395 -11.360 1.715 1.00 84.69 173 ARG A N 1
ATOM 1318 C CA . ARG A 1 173 ? -21.197 -11.949 2.799 1.00 84.69 173 ARG A CA 1
ATOM 1319 C C . ARG A 1 173 ? -20.357 -12.855 3.690 1.00 84.69 173 ARG A C 1
ATOM 1321 O O . ARG A 1 173 ? -20.514 -12.841 4.904 1.00 84.69 173 ARG A O 1
ATOM 1328 N N . GLU A 1 174 ? -19.483 -13.630 3.065 1.00 88.81 174 GLU A N 1
ATOM 1329 C CA . GLU A 1 174 ? -18.584 -14.576 3.708 1.00 88.81 174 GLU A CA 1
ATOM 1330 C C . GLU A 1 174 ? -17.299 -14.687 2.889 1.00 88.81 174 GLU A C 1
ATOM 1332 O O . GLU A 1 174 ? -17.319 -14.523 1.667 1.00 88.81 174 GLU A O 1
ATOM 1337 N N . LEU A 1 175 ? -16.182 -14.939 3.571 1.00 91.19 175 LEU A N 1
ATOM 1338 C CA . LEU A 1 175 ? -14.919 -15.246 2.911 1.00 91.19 175 LEU A CA 1
ATOM 1339 C C . LEU A 1 175 ? -14.824 -16.747 2.656 1.00 91.19 175 LEU A C 1
ATOM 1341 O O . LEU A 1 175 ? -15.219 -17.559 3.491 1.00 91.19 175 LEU A O 1
ATOM 1345 N N . SER A 1 176 ? -14.246 -17.103 1.515 1.00 91.19 176 SER A N 1
ATOM 1346 C CA . SER A 1 176 ? -13.911 -18.490 1.203 1.00 91.19 176 SER A CA 1
ATOM 1347 C C . SER A 1 176 ? -12.643 -18.904 1.944 1.00 91.19 176 SER A C 1
ATOM 1349 O O . SER A 1 176 ? -11.661 -18.161 1.985 1.00 91.19 176 SER A O 1
ATOM 1351 N N . THR A 1 177 ? -12.649 -20.100 2.529 1.00 89.81 177 THR A N 1
ATOM 1352 C CA . THR A 1 177 ? -11.435 -20.706 3.082 1.00 89.81 177 THR A CA 1
ATOM 1353 C C . THR A 1 177 ? -10.497 -21.101 1.951 1.00 89.81 177 THR A C 1
ATOM 1355 O O . THR A 1 177 ? -10.941 -21.664 0.951 1.00 89.81 177 THR A O 1
ATOM 1358 N N . ILE A 1 178 ? -9.203 -20.852 2.131 1.00 87.19 178 ILE A N 1
ATOM 1359 C CA . ILE A 1 178 ? -8.170 -21.231 1.168 1.00 87.19 178 ILE A CA 1
ATOM 1360 C C . ILE A 1 178 ? -7.349 -22.397 1.715 1.00 87.19 178 ILE A C 1
ATOM 1362 O O . ILE A 1 178 ? -7.070 -22.454 2.912 1.00 87.19 178 ILE A O 1
ATOM 1366 N N . ASP A 1 179 ? -6.947 -23.300 0.828 1.00 84.56 179 ASP A N 1
ATOM 1367 C CA . ASP A 1 179 ? -6.008 -24.379 1.123 1.00 84.56 179 ASP A CA 1
ATOM 1368 C C . ASP A 1 179 ? -4.746 -24.161 0.277 1.00 84.56 179 ASP A C 1
ATOM 1370 O O . ASP A 1 179 ? -4.764 -24.315 -0.944 1.00 84.56 179 ASP A O 1
ATOM 1374 N N . LEU A 1 180 ? -3.672 -23.718 0.934 1.00 82.50 180 LEU A N 1
ATOM 1375 C CA . LEU A 1 180 ? -2.351 -23.496 0.340 1.00 82.50 180 LEU A CA 1
ATOM 1376 C C . LEU A 1 180 ? -1.325 -24.413 1.017 1.00 82.50 180 LEU A C 1
ATOM 1378 O O . LEU A 1 180 ? -0.359 -23.956 1.623 1.00 82.50 180 LEU A O 1
ATOM 1382 N N . THR A 1 181 ? -1.573 -25.718 0.961 1.00 86.75 181 THR A N 1
ATOM 1383 C CA . THR A 1 181 ? -0.707 -26.755 1.548 1.00 86.75 181 THR A CA 1
ATOM 1384 C C . THR A 1 181 ? 0.529 -27.075 0.708 1.00 86.75 181 THR A C 1
ATOM 1386 O O . THR A 1 181 ? 1.533 -27.539 1.246 1.00 86.75 181 THR A O 1
ATOM 1389 N N . GLU A 1 182 ? 0.496 -26.800 -0.598 1.00 84.75 182 GLU A N 1
ATOM 1390 C CA . GLU A 1 182 ? 1.601 -27.082 -1.514 1.00 84.75 182 GLU A CA 1
ATOM 1391 C C . GLU A 1 182 ? 2.280 -25.799 -2.010 1.00 84.75 182 GLU A C 1
ATOM 1393 O O . GLU A 1 182 ? 1.645 -24.914 -2.586 1.00 84.75 182 GLU A O 1
ATOM 1398 N N . GLN A 1 183 ? 3.606 -25.727 -1.886 1.00 80.19 183 GLN A N 1
ATOM 1399 C CA . GLN A 1 183 ? 4.399 -24.618 -2.433 1.00 80.19 183 GLN A CA 1
ATOM 1400 C C . GLN A 1 183 ? 4.417 -24.614 -3.975 1.00 80.19 183 GLN A C 1
ATOM 1402 O O . GLN A 1 183 ? 4.430 -23.557 -4.610 1.00 80.19 183 GLN A O 1
ATOM 1407 N N . GLY A 1 184 ? 4.382 -25.802 -4.590 1.00 86.19 184 GLY A N 1
ATOM 1408 C CA . GLY A 1 184 ? 4.521 -25.972 -6.035 1.00 86.19 184 GLY A CA 1
ATOM 1409 C C . GLY A 1 184 ? 5.906 -25.571 -6.561 1.00 86.19 184 GLY A C 1
ATOM 1410 O O . GLY A 1 184 ? 6.828 -25.274 -5.806 1.00 86.19 184 GLY A O 1
ATOM 1411 N N . ARG A 1 185 ? 6.074 -25.568 -7.889 1.00 88.81 185 ARG A N 1
ATOM 1412 C CA . ARG A 1 185 ? 7.295 -25.067 -8.548 1.00 88.81 185 ARG A CA 1
ATOM 1413 C C . ARG A 1 185 ? 7.030 -23.700 -9.156 1.00 88.81 185 ARG A C 1
ATOM 1415 O O . ARG A 1 185 ? 5.964 -23.488 -9.730 1.00 88.81 185 ARG A O 1
ATOM 1422 N N . PHE A 1 186 ? 7.993 -22.787 -9.086 1.00 90.25 186 PHE A N 1
ATOM 1423 C CA . PHE A 1 186 ? 7.890 -21.505 -9.783 1.00 90.25 186 PHE A CA 1
ATOM 1424 C C . PHE A 1 186 ? 7.882 -21.728 -11.294 1.00 90.25 186 PHE A C 1
ATOM 1426 O O . PHE A 1 186 ? 8.811 -22.314 -11.846 1.00 90.25 186 PHE A O 1
ATOM 1433 N N . LYS A 1 187 ? 6.805 -21.293 -11.956 1.00 91.81 187 LYS A N 1
ATOM 1434 C CA . LYS A 1 187 ? 6.606 -21.496 -13.400 1.00 91.81 187 LYS A CA 1
ATOM 1435 C C . LYS A 1 187 ? 7.001 -20.274 -14.221 1.00 91.81 187 LYS A C 1
ATOM 1437 O O . LYS A 1 187 ? 7.379 -20.421 -15.378 1.00 91.81 187 LYS A O 1
ATOM 1442 N N . ARG A 1 188 ? 6.883 -19.074 -13.643 1.00 93.19 188 ARG A N 1
ATOM 1443 C CA . ARG A 1 188 ? 7.138 -17.812 -14.344 1.00 93.19 188 ARG A CA 1
ATOM 1444 C C . ARG A 1 188 ? 7.396 -16.656 -13.392 1.00 93.19 188 ARG A C 1
ATOM 1446 O O . ARG A 1 188 ? 6.926 -16.671 -12.255 1.00 93.19 188 ARG A O 1
ATOM 1453 N N . VAL A 1 189 ? 8.055 -15.623 -13.907 1.00 95.06 189 VAL A N 1
ATOM 1454 C CA . VAL A 1 189 ? 8.207 -14.329 -13.236 1.00 95.06 189 VAL A CA 1
ATOM 1455 C C . VAL A 1 189 ? 7.546 -13.243 -14.075 1.00 95.06 189 VAL A C 1
ATOM 1457 O O . VAL A 1 189 ? 7.733 -13.156 -15.294 1.00 95.06 189 VAL A O 1
ATOM 1460 N N . ARG A 1 190 ? 6.745 -12.408 -13.418 1.00 95.56 190 ARG A N 1
ATOM 1461 C CA . ARG A 1 190 ? 6.179 -11.183 -13.977 1.00 95.56 190 ARG A CA 1
ATOM 1462 C C . ARG A 1 190 ? 6.702 -9.991 -13.197 1.00 95.56 190 ARG A C 1
ATOM 1464 O O . ARG A 1 190 ? 6.968 -10.102 -12.009 1.00 95.56 190 ARG A O 1
ATOM 1471 N N . GLY A 1 191 ? 6.855 -8.852 -13.850 1.00 94.88 191 GLY A N 1
ATOM 1472 C CA . GLY A 1 191 ? 7.332 -7.652 -13.181 1.00 94.88 191 GLY A CA 1
ATOM 1473 C C . GLY A 1 191 ? 6.812 -6.374 -13.800 1.00 94.88 191 GLY A C 1
ATOM 1474 O O . GLY A 1 191 ? 6.347 -6.382 -14.938 1.00 94.88 191 GLY A O 1
ATOM 1475 N N . VAL A 1 192 ? 6.917 -5.280 -13.059 1.00 96.31 192 VAL A N 1
ATOM 1476 C CA . VAL A 1 192 ? 6.623 -3.927 -13.525 1.00 96.31 192 VAL A CA 1
ATOM 1477 C C . VAL A 1 192 ? 7.820 -3.044 -13.194 1.00 96.31 192 VAL A C 1
ATOM 1479 O O . VAL A 1 192 ? 8.130 -2.802 -12.032 1.00 96.31 192 VAL A O 1
ATOM 1482 N N . ALA A 1 193 ? 8.503 -2.585 -14.236 1.00 96.19 193 ALA A N 1
ATOM 1483 C CA . ALA A 1 193 ? 9.532 -1.562 -14.190 1.00 96.19 193 ALA A CA 1
ATOM 1484 C C . ALA A 1 193 ? 8.854 -0.202 -14.383 1.00 96.19 193 ALA A C 1
ATOM 1486 O O . ALA A 1 193 ? 8.566 0.192 -15.519 1.00 96.19 193 ALA A O 1
ATOM 1487 N N . TYR A 1 194 ? 8.568 0.506 -13.290 1.00 93.56 194 TYR A N 1
ATOM 1488 C CA . TYR A 1 194 ? 7.955 1.827 -13.383 1.00 93.56 194 TYR A CA 1
ATOM 1489 C C . TYR A 1 194 ? 9.021 2.914 -13.543 1.00 93.56 194 TYR A C 1
ATOM 1491 O O . TYR A 1 194 ? 10.106 2.848 -12.964 1.00 93.56 194 TYR A O 1
ATOM 1499 N N . GLY A 1 195 ? 8.687 3.970 -14.282 1.00 93.31 195 GLY A N 1
ATOM 1500 C CA . GLY A 1 195 ? 9.474 5.200 -14.312 1.00 93.31 195 GLY A CA 1
ATOM 1501 C C . GLY A 1 195 ? 8.586 6.433 -14.412 1.00 93.31 195 GLY A C 1
ATOM 1502 O O . GLY A 1 195 ? 7.655 6.484 -15.210 1.00 93.31 195 GLY A O 1
ATOM 1503 N N . SER A 1 196 ? 8.884 7.451 -13.615 1.00 92.94 196 SER A N 1
ATOM 1504 C CA . SER A 1 196 ? 8.158 8.716 -13.570 1.00 92.94 196 SER A CA 1
ATOM 1505 C C . SER A 1 196 ? 9.126 9.883 -13.723 1.00 92.94 196 SER A C 1
ATOM 1507 O O . SER A 1 196 ? 10.104 9.959 -12.982 1.00 92.94 196 SER A O 1
ATOM 1509 N N . LYS A 1 197 ? 8.886 10.783 -14.690 1.00 91.31 197 LYS A N 1
ATOM 1510 C CA . LYS A 1 197 ? 9.783 11.919 -15.020 1.00 91.31 197 LYS A CA 1
ATOM 1511 C C . LYS A 1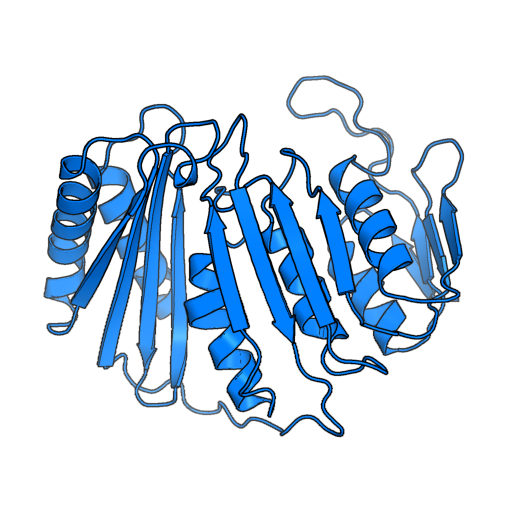 197 ? 11.242 11.512 -15.279 1.00 91.31 197 LYS A C 1
ATOM 1513 O O . LYS A 1 197 ? 12.166 12.276 -15.014 1.00 91.31 197 LYS A O 1
ATOM 1518 N N . VAL A 1 198 ? 11.446 10.318 -15.825 1.00 91.88 198 VAL A N 1
ATOM 1519 C CA . VAL A 1 198 ? 12.768 9.788 -16.175 1.00 91.88 198 VAL A CA 1
ATOM 1520 C C . VAL A 1 198 ? 12.835 9.352 -17.635 1.00 91.88 198 VAL A C 1
ATOM 1522 O O . VAL A 1 198 ? 11.811 9.177 -18.301 1.00 91.88 198 VAL A O 1
ATOM 1525 N N . SER A 1 199 ? 14.058 9.181 -18.144 1.00 92.38 199 SER A N 1
ATOM 1526 C CA . SER A 1 199 ? 14.287 8.640 -19.485 1.00 92.38 199 SER A CA 1
ATOM 1527 C C . SER A 1 199 ? 13.750 7.205 -19.593 1.00 92.38 199 SER A C 1
ATOM 1529 O O . SER A 1 199 ? 14.025 6.397 -18.703 1.00 92.38 199 SER A O 1
ATOM 1531 N N . PRO A 1 200 ? 13.076 6.834 -20.698 1.00 91.62 200 PRO A N 1
ATOM 1532 C CA . PRO A 1 200 ? 12.657 5.455 -20.960 1.00 91.62 200 PRO A CA 1
ATOM 1533 C C . PRO A 1 200 ? 13.789 4.422 -20.885 1.00 91.62 200 PRO A C 1
ATOM 1535 O O . PRO A 1 200 ? 13.549 3.265 -20.551 1.00 91.62 200 PRO A O 1
ATOM 1538 N N . GLN A 1 201 ? 15.031 4.843 -21.146 1.00 93.81 201 GLN A N 1
ATOM 1539 C CA . GLN A 1 201 ? 16.210 3.979 -21.051 1.00 93.81 201 GLN A CA 1
ATOM 1540 C C . GLN A 1 201 ? 16.417 3.413 -19.641 1.00 93.81 201 GLN A C 1
ATOM 1542 O O . GLN A 1 201 ? 16.987 2.335 -19.508 1.00 93.81 201 GLN A O 1
ATOM 1547 N N . ILE A 1 202 ? 15.946 4.103 -18.596 1.00 93.62 202 ILE A N 1
ATOM 1548 C CA . ILE A 1 202 ? 16.036 3.615 -17.215 1.00 93.62 202 ILE A CA 1
ATOM 1549 C C . ILE A 1 202 ? 15.252 2.313 -17.045 1.00 93.62 202 ILE A C 1
ATOM 1551 O O . ILE A 1 202 ? 15.787 1.355 -16.494 1.00 93.62 202 ILE A O 1
ATOM 1555 N N . ALA A 1 203 ? 14.026 2.244 -17.569 1.00 94.00 203 ALA A N 1
ATOM 1556 C CA . ALA A 1 203 ? 13.223 1.030 -17.472 1.00 94.00 203 ALA A CA 1
ATOM 1557 C C . ALA A 1 203 ? 13.863 -0.131 -18.242 1.00 94.00 203 ALA A C 1
ATOM 1559 O O . ALA A 1 203 ? 13.967 -1.225 -17.700 1.00 94.00 203 ALA A O 1
ATOM 1560 N N . ASN A 1 204 ? 14.380 0.115 -19.449 1.00 94.88 204 ASN A N 1
ATOM 1561 C CA . ASN A 1 204 ? 15.054 -0.928 -20.231 1.00 94.88 204 ASN A CA 1
ATOM 1562 C C . ASN A 1 204 ? 16.290 -1.482 -19.505 1.00 94.88 204 ASN A C 1
ATOM 1564 O O . ASN A 1 204 ? 16.436 -2.692 -19.391 1.00 94.88 204 ASN A O 1
ATOM 1568 N N . ARG A 1 205 ? 17.120 -0.605 -18.925 1.00 96.25 205 ARG A N 1
ATOM 1569 C CA . ARG A 1 205 ? 18.299 -1.009 -18.142 1.00 96.25 205 ARG A CA 1
ATOM 1570 C C . ARG A 1 205 ? 17.930 -1.855 -16.918 1.00 96.25 205 ARG A C 1
ATOM 1572 O O . ARG A 1 205 ? 18.630 -2.820 -16.631 1.00 96.25 205 ARG A O 1
ATOM 1579 N N . MET A 1 206 ? 16.826 -1.536 -16.230 1.00 96.25 206 MET A N 1
ATOM 1580 C CA . MET A 1 206 ? 16.300 -2.385 -15.148 1.00 96.25 206 MET A CA 1
ATOM 1581 C C . MET A 1 206 ? 15.891 -3.766 -15.668 1.00 96.25 206 MET A C 1
ATOM 1583 O O . MET A 1 206 ? 16.284 -4.776 -15.093 1.00 96.25 206 MET A O 1
ATOM 1587 N N . VAL A 1 207 ? 15.133 -3.818 -16.769 1.00 95.88 207 VAL A N 1
ATOM 1588 C CA . VAL A 1 207 ? 14.659 -5.078 -17.365 1.00 95.88 207 VAL A CA 1
ATOM 1589 C C . VAL A 1 207 ? 15.826 -5.970 -17.787 1.00 95.88 207 VAL A C 1
ATOM 1591 O O . VAL A 1 207 ? 15.815 -7.165 -17.487 1.00 95.88 207 VAL A O 1
ATOM 1594 N N . ASP A 1 208 ? 16.838 -5.402 -18.443 1.00 96.12 208 ASP A N 1
ATOM 1595 C CA . ASP A 1 208 ? 18.017 -6.139 -18.900 1.00 96.12 208 ASP A CA 1
ATOM 1596 C C . ASP A 1 208 ? 18.821 -6.694 -17.716 1.00 96.12 208 ASP A C 1
ATOM 1598 O O . ASP A 1 208 ? 19.191 -7.870 -17.717 1.00 96.12 208 ASP A O 1
ATOM 1602 N N . ALA A 1 209 ? 19.019 -5.889 -16.665 1.00 95.81 209 ALA A N 1
ATOM 1603 C CA . ALA A 1 209 ? 19.701 -6.310 -15.441 1.00 95.81 209 ALA A CA 1
ATOM 1604 C C . ALA A 1 209 ? 18.933 -7.392 -14.662 1.00 95.81 209 ALA A C 1
ATOM 1606 O O . ALA A 1 209 ? 19.531 -8.294 -14.085 1.00 95.81 209 ALA A O 1
ATOM 1607 N N . THR A 1 210 ? 17.602 -7.348 -14.657 1.00 95.50 210 THR A N 1
ATOM 1608 C CA . THR A 1 210 ? 16.787 -8.404 -14.044 1.00 95.50 210 THR A CA 1
ATOM 1609 C C . THR A 1 210 ? 16.846 -9.702 -14.841 1.00 95.50 210 THR A C 1
ATOM 1611 O O . THR A 1 210 ? 16.993 -10.783 -14.267 1.00 95.50 210 THR A O 1
ATOM 1614 N N . ARG A 1 211 ? 16.750 -9.613 -16.172 1.00 94.50 211 ARG A N 1
ATOM 1615 C CA . ARG A 1 211 ? 16.811 -10.778 -17.063 1.00 94.50 211 ARG A CA 1
ATOM 1616 C C . ARG A 1 211 ? 18.176 -11.448 -17.044 1.00 94.50 211 ARG A C 1
ATOM 1618 O O . ARG A 1 211 ? 18.221 -12.672 -17.117 1.00 94.50 211 ARG A O 1
ATOM 1625 N N . SER A 1 212 ? 19.261 -10.685 -16.907 1.00 94.62 212 SER A N 1
ATOM 1626 C CA . SER A 1 212 ? 20.609 -11.255 -16.823 1.00 94.62 212 SER A CA 1
ATOM 1627 C C . SER A 1 212 ? 20.783 -12.185 -15.620 1.00 94.62 212 SER A C 1
ATOM 1629 O O . SER A 1 212 ? 21.575 -13.110 -15.704 1.00 94.62 212 SER A O 1
ATOM 1631 N N . ILE A 1 213 ? 20.015 -11.998 -14.540 1.00 94.06 213 ILE A N 1
ATOM 1632 C CA . ILE A 1 213 ? 20.028 -12.886 -13.371 1.00 94.06 213 ILE A CA 1
ATOM 1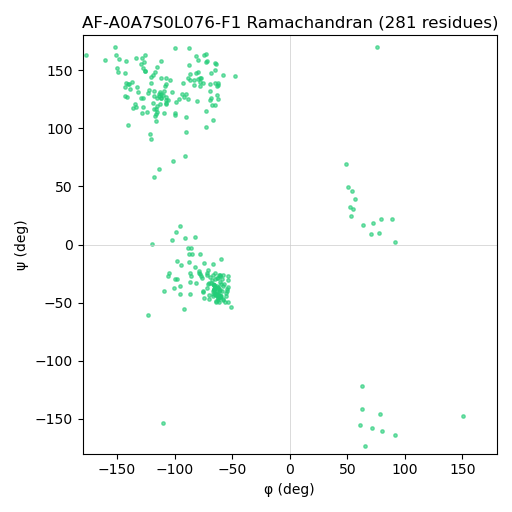633 C C . ILE A 1 213 ? 18.979 -13.992 -13.511 1.00 94.06 213 ILE A C 1
ATOM 1635 O O . ILE A 1 213 ? 19.302 -15.176 -13.427 1.00 94.06 213 ILE A O 1
ATOM 1639 N N . LEU A 1 214 ? 17.710 -13.630 -13.721 1.00 93.12 214 LEU A N 1
ATOM 1640 C CA . LEU A 1 214 ? 16.606 -14.589 -13.607 1.00 93.12 214 LEU A CA 1
ATOM 1641 C C . LEU A 1 214 ? 16.547 -15.604 -14.754 1.00 93.12 214 LEU A C 1
ATOM 1643 O O . LEU A 1 214 ? 16.085 -16.723 -14.531 1.00 93.12 214 LEU A O 1
ATOM 1647 N N . ASN A 1 215 ? 17.067 -15.270 -15.940 1.00 93.31 215 ASN A N 1
ATOM 1648 C CA . ASN A 1 215 ? 17.084 -16.198 -17.076 1.00 93.31 215 ASN A CA 1
ATOM 1649 C C . ASN A 1 215 ? 17.992 -17.418 -16.844 1.00 93.31 215 ASN A C 1
ATOM 1651 O O . ASN A 1 215 ? 17.853 -18.416 -17.547 1.00 93.31 215 ASN A O 1
ATOM 1655 N N . HIS A 1 216 ? 18.896 -17.368 -15.859 1.00 91.69 216 HIS A N 1
ATOM 1656 C CA . HIS A 1 216 ? 19.671 -18.539 -15.441 1.00 91.69 216 HIS A CA 1
ATOM 1657 C C . HIS A 1 216 ? 18.823 -19.586 -14.705 1.00 91.69 216 HIS A C 1
ATOM 1659 O O . HIS A 1 216 ? 19.208 -20.752 -14.658 1.00 91.69 216 HIS A O 1
ATOM 1665 N N . PHE A 1 217 ? 17.679 -19.184 -14.145 1.00 88.94 217 PHE A N 1
ATOM 1666 C CA . PHE A 1 217 ? 16.815 -20.044 -13.335 1.00 88.94 217 PHE A CA 1
ATOM 1667 C C . PHE A 1 217 ? 15.507 -20.398 -14.045 1.00 88.94 217 PHE A C 1
ATOM 1669 O O . PHE A 1 217 ? 15.042 -21.531 -13.942 1.00 88.94 217 PHE A O 1
ATOM 1676 N N . LEU A 1 218 ? 14.901 -19.437 -14.751 1.00 90.06 218 LEU A N 1
ATOM 1677 C CA . LEU A 1 218 ? 13.607 -19.601 -15.411 1.00 90.06 218 LEU A CA 1
ATOM 1678 C C . LEU A 1 218 ? 13.616 -18.939 -16.796 1.00 90.06 218 LEU A C 1
ATOM 1680 O O . LEU A 1 218 ? 14.023 -17.787 -16.910 1.00 90.06 218 LEU A O 1
ATOM 1684 N N . PRO A 1 219 ? 13.110 -19.610 -17.846 1.00 89.06 219 PRO A N 1
ATOM 1685 C CA . PRO A 1 219 ? 13.028 -19.013 -19.178 1.00 89.06 219 PRO A CA 1
ATOM 1686 C C . PRO A 1 219 ? 11.872 -18.005 -19.317 1.00 89.06 219 PRO A C 1
ATOM 1688 O O . PRO A 1 219 ? 11.964 -17.073 -20.112 1.00 89.06 219 PRO A O 1
ATOM 1691 N N . ASP A 1 220 ? 10.776 -18.170 -18.560 1.00 93.69 220 ASP A N 1
ATOM 1692 C CA . ASP A 1 220 ? 9.590 -17.300 -18.637 1.00 93.69 220 ASP A CA 1
ATOM 1693 C C . ASP A 1 220 ? 9.684 -16.121 -17.650 1.00 93.69 220 ASP A C 1
ATOM 1695 O O . ASP A 1 220 ? 9.035 -16.098 -16.598 1.00 93.69 220 ASP A O 1
ATOM 1699 N N . VAL A 1 221 ? 10.508 -15.130 -18.005 1.00 95.12 221 VAL A N 1
ATOM 1700 C CA . VAL A 1 221 ? 10.681 -13.874 -17.257 1.00 95.12 221 VAL A CA 1
ATOM 1701 C C . VAL A 1 221 ? 10.220 -12.688 -18.104 1.00 95.12 221 VAL A C 1
ATOM 1703 O O . VAL A 1 221 ? 10.848 -12.301 -19.099 1.00 95.12 221 VAL A O 1
ATOM 1706 N N . TRP A 1 222 ? 9.127 -12.054 -17.679 1.00 95.50 222 TRP A N 1
ATOM 1707 C CA . TRP A 1 222 ? 8.556 -10.908 -18.381 1.00 95.50 222 TRP A CA 1
ATOM 1708 C C . TRP A 1 222 ? 8.342 -9.708 -17.465 1.00 95.50 222 TRP A C 1
ATOM 1710 O O . TRP A 1 222 ? 7.543 -9.758 -16.534 1.00 95.50 222 TRP A O 1
ATOM 1720 N N . VAL A 1 223 ? 9.011 -8.600 -17.773 1.00 96.38 223 VAL A N 1
ATOM 1721 C CA . VAL A 1 223 ? 8.894 -7.345 -17.028 1.00 96.38 223 VAL A CA 1
ATOM 1722 C C . VAL A 1 223 ? 8.279 -6.291 -17.944 1.00 96.38 223 VAL A C 1
ATOM 1724 O O . VAL A 1 223 ? 8.830 -5.976 -18.997 1.00 96.38 223 VAL A O 1
ATOM 1727 N N . TYR A 1 224 ? 7.120 -5.770 -17.554 1.00 95.88 224 TYR A N 1
ATOM 1728 C CA . TYR A 1 224 ? 6.435 -4.679 -18.238 1.00 95.88 224 TYR A CA 1
ATOM 1729 C C . TYR A 1 224 ? 7.104 -3.347 -17.906 1.00 95.88 224 TYR A C 1
ATOM 1731 O O . TYR A 1 224 ? 7.507 -3.128 -16.768 1.00 95.88 224 TYR A O 1
ATOM 1739 N N . THR A 1 225 ? 7.185 -2.439 -18.875 1.00 94.69 225 THR A N 1
ATOM 1740 C CA . THR A 1 225 ? 7.666 -1.073 -18.654 1.00 94.69 225 THR A CA 1
ATOM 1741 C C . THR A 1 225 ? 6.474 -0.126 -18.511 1.00 94.69 225 THR A C 1
ATOM 1743 O O . THR A 1 225 ? 5.623 -0.050 -19.394 1.00 94.69 225 THR A O 1
ATOM 1746 N N . ASP A 1 226 ? 6.395 0.584 -17.386 1.00 93.12 226 ASP A N 1
ATOM 1747 C CA . ASP A 1 226 ? 5.284 1.485 -17.054 1.00 93.12 226 ASP A CA 1
ATOM 1748 C C . ASP A 1 226 ? 5.816 2.913 -16.850 1.00 93.12 226 ASP A C 1
ATOM 1750 O O . ASP A 1 226 ? 6.277 3.295 -15.771 1.00 93.12 226 ASP A O 1
ATOM 1754 N N . LEU A 1 227 ? 5.846 3.691 -17.936 1.00 93.25 227 LEU A N 1
ATOM 1755 C CA . LEU A 1 227 ? 6.507 4.996 -17.994 1.00 93.25 227 LEU A CA 1
ATOM 1756 C C . LEU A 1 227 ? 5.499 6.148 -18.035 1.00 93.25 227 LEU A C 1
ATOM 1758 O O . LEU A 1 227 ? 4.728 6.279 -18.985 1.00 93.25 227 LEU A O 1
ATOM 1762 N N . TYR A 1 228 ? 5.587 7.055 -17.064 1.00 91.50 228 TYR A N 1
ATOM 1763 C CA . TYR A 1 228 ? 4.703 8.214 -16.943 1.00 91.50 228 TYR A CA 1
ATOM 1764 C C . TYR A 1 228 ? 5.414 9.517 -17.311 1.00 91.50 228 TYR A C 1
ATOM 1766 O O . TYR A 1 228 ? 6.549 9.786 -16.901 1.00 91.50 228 TYR A O 1
ATOM 1774 N N . LYS A 1 229 ? 4.697 10.376 -18.045 1.00 88.56 229 LYS A N 1
ATOM 1775 C CA . LYS A 1 229 ? 5.119 11.732 -18.427 1.00 88.56 229 LYS A CA 1
ATOM 1776 C C . LYS A 1 229 ? 4.039 12.760 -18.076 1.00 88.56 229 LYS A C 1
ATOM 1778 O O . LYS A 1 229 ? 2.868 12.426 -17.900 1.00 88.56 229 LYS A O 1
ATOM 1783 N N . GLY A 1 230 ? 4.428 14.032 -17.998 1.00 89.94 230 GLY A N 1
ATOM 1784 C CA . GLY A 1 230 ? 3.497 15.143 -17.780 1.00 89.94 230 GLY A CA 1
ATOM 1785 C C . GLY A 1 230 ? 2.766 15.061 -16.436 1.00 89.94 230 GLY A C 1
ATOM 1786 O O . GLY A 1 230 ? 3.346 14.670 -15.426 1.00 89.94 230 GLY A O 1
ATOM 1787 N N . LYS A 1 231 ? 1.479 15.419 -16.408 1.00 89.06 231 LYS A N 1
ATOM 1788 C CA . LYS A 1 231 ? 0.693 15.493 -15.161 1.00 89.06 231 LYS A CA 1
ATOM 1789 C C . LYS A 1 231 ? 0.491 14.138 -14.466 1.00 89.06 231 LYS A C 1
ATOM 1791 O O . LYS A 1 231 ? 0.319 14.108 -13.253 1.00 89.06 231 LYS A O 1
ATOM 1796 N N . ALA A 1 232 ? 0.551 13.028 -15.206 1.00 91.06 232 ALA A N 1
ATOM 1797 C CA . ALA A 1 232 ? 0.382 11.684 -14.648 1.00 91.06 232 ALA A CA 1
ATOM 1798 C C . ALA A 1 232 ? 1.637 11.153 -13.921 1.00 91.06 232 ALA A C 1
ATOM 1800 O O . ALA A 1 232 ? 1.583 10.120 -13.262 1.00 91.06 232 ALA A O 1
ATOM 1801 N N . SER A 1 233 ? 2.758 11.877 -14.021 1.00 90.69 233 SER A N 1
ATOM 1802 C CA . SER A 1 233 ? 4.065 11.512 -13.454 1.00 90.69 233 SER A CA 1
ATOM 1803 C C . SER A 1 233 ? 4.349 12.129 -12.072 1.00 90.69 233 SER A C 1
ATOM 1805 O O . SER A 1 233 ? 5.493 12.183 -11.619 1.00 90.69 233 SER A O 1
ATOM 1807 N N . GLY A 1 234 ? 3.310 12.637 -11.406 1.00 91.50 234 GLY A N 1
ATOM 1808 C CA . GLY A 1 234 ? 3.423 13.221 -10.072 1.00 91.50 234 GLY A CA 1
ATOM 1809 C C . GLY A 1 234 ? 4.346 14.434 -10.019 1.00 91.50 234 GLY A C 1
ATOM 1810 O O . GLY A 1 234 ? 4.570 15.140 -11.009 1.00 91.50 234 GLY A O 1
ATOM 1811 N N . LEU A 1 235 ? 4.888 14.701 -8.835 1.00 92.94 235 LEU A N 1
ATOM 1812 C CA . LEU A 1 235 ? 5.688 15.891 -8.555 1.00 92.94 235 LEU A CA 1
ATOM 1813 C C . LEU A 1 235 ? 7.195 15.616 -8.599 1.00 92.94 235 LEU A C 1
ATOM 1815 O O . LEU A 1 235 ? 7.935 16.482 -9.067 1.00 92.94 235 LEU A O 1
ATOM 1819 N N . SER A 1 236 ? 7.634 14.400 -8.278 1.00 92.19 236 SER A N 1
ATOM 1820 C CA . SER A 1 236 ? 9.051 14.013 -8.268 1.00 92.19 236 SER A CA 1
ATOM 1821 C C . SER A 1 236 ? 9.389 12.944 -9.304 1.00 92.19 236 SER A C 1
ATOM 1823 O O . SER A 1 236 ? 8.538 12.150 -9.709 1.00 92.19 236 SER A O 1
ATOM 1825 N N . ALA 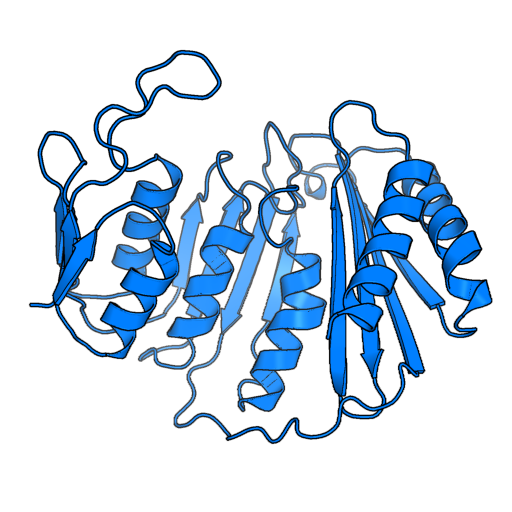A 1 237 ? 10.648 12.945 -9.742 1.00 92.31 237 ALA A N 1
ATOM 1826 C CA . ALA A 1 237 ? 11.190 11.879 -10.569 1.00 92.31 237 ALA A CA 1
ATOM 1827 C C . ALA A 1 237 ? 11.528 10.658 -9.716 1.00 92.31 237 ALA A C 1
ATOM 1829 O O . ALA A 1 237 ? 12.007 10.795 -8.594 1.00 92.31 237 ALA A O 1
ATOM 1830 N N . GLY A 1 238 ? 11.299 9.471 -10.261 1.00 92.88 238 GLY A N 1
ATOM 1831 C CA . GLY A 1 238 ? 11.609 8.226 -9.576 1.00 92.88 238 GLY A CA 1
ATOM 1832 C C . GLY A 1 238 ? 11.327 7.018 -10.448 1.00 92.88 238 GLY A C 1
ATOM 1833 O O . GLY A 1 238 ? 10.616 7.104 -11.450 1.00 92.88 238 GLY A O 1
ATOM 1834 N N . PHE A 1 239 ? 11.899 5.890 -10.063 1.00 94.44 239 PHE A N 1
ATOM 1835 C CA . PHE A 1 239 ? 11.713 4.610 -10.725 1.00 94.44 239 PHE A CA 1
ATOM 1836 C C . PHE A 1 239 ? 11.848 3.492 -9.694 1.00 94.44 239 PHE A C 1
ATOM 1838 O O . PHE A 1 239 ? 12.547 3.648 -8.691 1.00 94.44 239 PHE A O 1
ATOM 1845 N N . ALA A 1 240 ? 11.175 2.381 -9.943 1.00 94.81 240 ALA A N 1
ATOM 1846 C CA . ALA A 1 240 ? 11.325 1.165 -9.164 1.00 94.81 240 ALA A CA 1
ATOM 1847 C C . ALA A 1 240 ? 11.016 -0.038 -10.034 1.00 94.81 240 ALA A C 1
ATOM 1849 O O . ALA A 1 240 ? 10.480 0.073 -11.144 1.00 94.81 240 ALA A O 1
ATOM 1850 N N . LEU A 1 241 ? 11.321 -1.192 -9.470 1.00 95.81 241 LEU A N 1
ATOM 1851 C CA . LEU A 1 241 ? 11.013 -2.468 -10.056 1.00 95.81 241 LEU A CA 1
ATOM 1852 C C . LEU A 1 241 ? 10.305 -3.340 -9.027 1.00 95.81 241 LEU A C 1
ATOM 1854 O O . LEU A 1 241 ? 10.839 -3.584 -7.946 1.00 95.81 241 LEU A O 1
ATOM 1858 N N . SER A 1 242 ? 9.138 -3.848 -9.406 1.00 95.62 242 SER A N 1
ATOM 1859 C CA . SER A 1 242 ? 8.392 -4.838 -8.632 1.00 95.62 242 SER A CA 1
ATOM 1860 C C . SER A 1 242 ? 8.356 -6.144 -9.425 1.00 95.62 242 SER A C 1
ATOM 1862 O O . SER A 1 242 ? 7.988 -6.144 -10.600 1.00 95.62 242 SER A O 1
ATOM 1864 N N . LEU A 1 243 ? 8.741 -7.258 -8.808 1.00 95.62 243 LEU A N 1
ATOM 1865 C CA . LEU A 1 243 ? 8.761 -8.597 -9.399 1.00 95.62 243 LEU A CA 1
ATOM 1866 C C . LEU A 1 243 ? 7.870 -9.537 -8.593 1.00 95.62 243 LEU A C 1
ATOM 1868 O O . LEU A 1 243 ? 7.815 -9.455 -7.370 1.00 95.62 243 LEU A O 1
ATOM 1872 N N . VAL A 1 244 ? 7.204 -10.453 -9.289 1.00 94.88 244 VAL A N 1
ATOM 1873 C CA . VAL A 1 244 ? 6.354 -11.498 -8.722 1.00 94.88 244 VAL A CA 1
ATOM 1874 C C . VAL A 1 244 ? 6.654 -12.811 -9.435 1.00 94.88 244 VAL A C 1
ATOM 1876 O O . VAL A 1 244 ? 6.455 -12.939 -10.645 1.00 94.88 244 VAL A O 1
ATOM 1879 N N . ALA A 1 245 ? 7.135 -13.791 -8.683 1.00 93.06 245 ALA A N 1
ATOM 1880 C CA . ALA A 1 245 ? 7.252 -15.171 -9.111 1.00 93.06 245 ALA A CA 1
ATOM 1881 C C . ALA A 1 245 ? 5.966 -15.920 -8.746 1.00 93.06 245 ALA A C 1
ATOM 1883 O O . ALA A 1 245 ? 5.507 -15.868 -7.606 1.00 93.06 245 ALA A O 1
ATOM 1884 N N . GLU A 1 246 ? 5.388 -16.619 -9.718 1.00 91.38 246 GLU A N 1
ATOM 1885 C CA . GLU A 1 246 ? 4.159 -17.394 -9.542 1.00 91.38 246 GLU A CA 1
ATOM 1886 C C . GLU A 1 246 ? 4.481 -18.887 -9.581 1.00 91.38 246 GLU A C 1
ATOM 1888 O O . GLU A 1 246 ? 5.176 -19.359 -10.491 1.00 91.38 246 GLU A O 1
ATOM 1893 N N . SER A 1 247 ? 3.965 -19.637 -8.609 1.00 90.56 247 SER A N 1
ATOM 1894 C CA . SER A 1 247 ? 4.096 -21.090 -8.564 1.00 90.56 247 SER A CA 1
ATOM 1895 C C . SER A 1 247 ? 2.985 -21.810 -9.338 1.00 90.56 247 SER A C 1
ATOM 1897 O O . SER A 1 247 ? 1.986 -21.231 -9.778 1.00 90.56 247 SER A O 1
ATOM 1899 N N . THR A 1 248 ? 3.155 -23.115 -9.538 1.00 88.94 248 THR A N 1
ATOM 1900 C CA . THR A 1 248 ? 2.117 -23.990 -10.095 1.00 88.94 248 THR A CA 1
ATOM 1901 C C . THR A 1 248 ? 0.912 -24.153 -9.172 1.00 88.94 248 THR A C 1
ATOM 1903 O O . THR A 1 248 ? -0.176 -24.388 -9.685 1.00 88.94 248 THR A O 1
ATOM 1906 N N . SER A 1 249 ? 1.083 -23.998 -7.854 1.00 85.56 249 SER A N 1
ATOM 1907 C CA . SER A 1 249 ? 0.002 -24.087 -6.861 1.00 85.56 249 SER A CA 1
ATOM 1908 C C . SER A 1 249 ? -0.712 -22.753 -6.608 1.00 85.56 249 SER A C 1
ATOM 1910 O O . SER A 1 249 ? -1.683 -22.709 -5.862 1.00 85.56 249 SER A O 1
ATOM 1912 N N . GLY A 1 250 ? -0.262 -21.662 -7.241 1.00 84.00 250 GLY A N 1
ATOM 1913 C CA . GLY A 1 250 ? -0.830 -20.323 -7.057 1.00 84.00 250 GLY A CA 1
ATOM 1914 C C . GLY A 1 250 ? -0.159 -19.500 -5.954 1.00 84.00 250 GLY A C 1
ATOM 1915 O O . GLY A 1 250 ? -0.558 -18.360 -5.731 1.00 84.00 250 GLY A O 1
ATOM 1916 N N . ALA A 1 251 ? 0.886 -20.024 -5.306 1.00 86.38 251 ALA A N 1
ATOM 1917 C CA . ALA A 1 251 ? 1.704 -19.240 -4.389 1.00 86.38 251 ALA A CA 1
ATOM 1918 C C . ALA A 1 251 ? 2.438 -18.119 -5.145 1.00 86.38 251 ALA A C 1
ATOM 1920 O O . ALA A 1 251 ? 2.948 -18.315 -6.256 1.00 86.38 251 ALA A O 1
ATOM 1921 N N . LEU A 1 252 ? 2.493 -16.940 -4.528 1.00 90.25 252 LEU A N 1
ATOM 1922 C CA . LEU A 1 252 ? 3.135 -15.751 -5.078 1.00 90.25 252 LEU A CA 1
ATOM 1923 C C . LEU A 1 252 ? 4.286 -15.338 -4.171 1.00 90.25 252 LEU A C 1
ATOM 1925 O O . LEU A 1 252 ? 4.093 -15.135 -2.974 1.00 90.25 252 LEU A O 1
ATOM 1929 N N . LEU A 1 253 ? 5.466 -15.166 -4.756 1.00 90.38 253 LEU A N 1
ATOM 1930 C CA . LEU A 1 253 ? 6.614 -14.579 -4.080 1.00 90.38 253 LEU A CA 1
ATOM 1931 C C . LEU A 1 253 ? 6.964 -13.267 -4.760 1.00 90.38 253 LEU A C 1
ATOM 1933 O O . LEU A 1 253 ? 7.157 -13.233 -5.973 1.00 90.38 253 LEU A O 1
ATOM 1937 N N . ALA A 1 254 ? 7.049 -12.192 -3.988 1.00 92.56 254 ALA A N 1
ATOM 1938 C CA . ALA A 1 254 ? 7.232 -10.863 -4.534 1.00 92.56 254 ALA A CA 1
ATOM 1939 C C . ALA A 1 254 ? 8.406 -10.126 -3.906 1.00 92.56 254 ALA A C 1
ATOM 1941 O O . ALA A 1 254 ? 8.751 -10.343 -2.747 1.00 92.56 254 ALA A O 1
ATOM 1942 N N . ALA A 1 255 ? 8.988 -9.228 -4.690 1.00 92.94 255 ALA A N 1
ATOM 1943 C CA . ALA A 1 255 ? 10.008 -8.299 -4.248 1.00 92.94 255 ALA A CA 1
ATOM 1944 C C . ALA A 1 255 ? 9.822 -6.959 -4.950 1.00 92.94 255 ALA A C 1
ATOM 1946 O O . ALA A 1 255 ? 9.407 -6.900 -6.107 1.00 92.94 255 ALA A O 1
ATOM 1947 N N . GLU A 1 256 ? 10.162 -5.884 -4.257 1.00 93.38 256 GLU A N 1
ATOM 1948 C CA . GLU A 1 256 ? 10.144 -4.538 -4.809 1.00 93.38 256 GLU A CA 1
ATOM 1949 C C . GLU A 1 256 ? 11.368 -3.772 -4.329 1.00 93.38 256 GLU A C 1
ATOM 1951 O O . GLU A 1 256 ? 11.777 -3.881 -3.171 1.00 93.38 256 GLU A O 1
ATOM 1956 N N . VAL A 1 257 ? 11.967 -3.019 -5.247 1.00 94.56 257 VAL A N 1
ATOM 1957 C CA . VAL A 1 257 ? 13.094 -2.137 -4.955 1.00 94.56 257 VAL A CA 1
ATOM 1958 C C . VAL A 1 257 ? 12.840 -0.794 -5.610 1.00 94.56 257 VAL A C 1
ATOM 1960 O O . VAL A 1 257 ? 12.753 -0.697 -6.837 1.00 94.56 257 VAL A O 1
ATOM 1963 N N . CYS A 1 258 ? 12.748 0.238 -4.779 1.00 92.56 258 CYS A N 1
ATOM 1964 C CA . CYS A 1 258 ? 12.619 1.627 -5.182 1.00 92.56 258 CYS A CA 1
ATOM 1965 C C . CYS A 1 258 ? 13.995 2.288 -5.262 1.00 92.56 258 CYS A C 1
ATOM 1967 O O . CYS A 1 258 ? 14.854 2.094 -4.402 1.00 92.56 258 CYS A O 1
ATOM 1969 N N . ALA A 1 259 ? 14.214 3.106 -6.290 1.00 91.44 259 ALA A N 1
ATOM 1970 C CA . ALA A 1 259 ? 15.452 3.858 -6.409 1.00 91.44 259 ALA A CA 1
ATOM 1971 C C . ALA A 1 259 ? 15.532 4.951 -5.334 1.00 91.44 259 ALA A C 1
ATOM 1973 O O . ALA A 1 259 ? 14.674 5.833 -5.268 1.00 91.44 259 ALA A O 1
ATOM 1974 N N . VAL A 1 260 ? 16.603 4.932 -4.541 1.00 84.19 260 VAL A N 1
ATOM 1975 C CA . VAL A 1 260 ? 16.915 5.970 -3.552 1.00 84.19 260 VAL A CA 1
ATOM 1976 C C . VAL A 1 260 ? 18.179 6.705 -3.993 1.00 84.19 260 VAL A C 1
ATOM 1978 O O . VAL A 1 260 ? 19.165 6.074 -4.354 1.00 84.19 260 VAL A O 1
ATOM 1981 N N . GLY A 1 261 ? 18.150 8.041 -3.993 1.00 72.50 261 GLY A N 1
ATOM 1982 C CA . GLY A 1 261 ? 19.350 8.887 -4.067 1.00 72.50 261 GLY A CA 1
ATOM 1983 C C . GLY A 1 261 ? 20.369 8.541 -5.164 1.00 72.50 261 GLY A C 1
ATOM 1984 O O . GLY A 1 261 ? 21.475 8.113 -4.861 1.00 72.50 261 GLY A O 1
ATOM 1985 N N . GLY A 1 262 ? 20.034 8.758 -6.439 1.00 80.50 262 GLY A N 1
ATOM 1986 C CA . GLY A 1 262 ? 20.992 8.590 -7.544 1.00 80.50 262 GLY A CA 1
ATOM 1987 C C . GLY A 1 262 ? 21.384 7.140 -7.864 1.00 80.50 262 GLY A C 1
ATOM 1988 O O . GLY A 1 262 ? 22.288 6.942 -8.676 1.00 80.50 262 GLY A O 1
ATOM 1989 N N . ALA A 1 263 ? 20.707 6.152 -7.265 1.00 88.94 263 ALA A N 1
ATOM 1990 C CA . ALA A 1 263 ? 20.887 4.730 -7.555 1.00 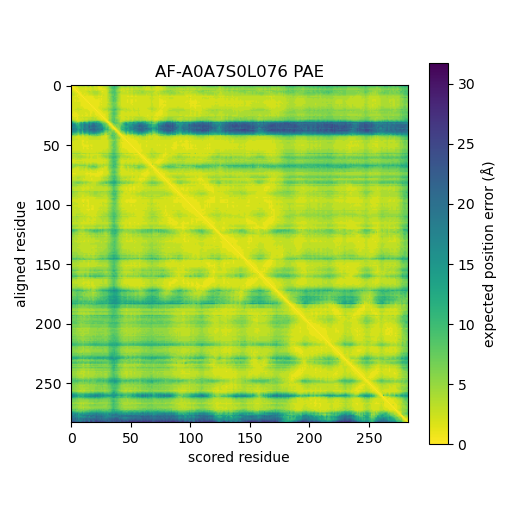88.94 263 ALA A CA 1
ATOM 1991 C C . ALA A 1 263 ? 20.887 4.436 -9.060 1.00 88.94 263 ALA A C 1
ATOM 1993 O O . ALA A 1 263 ? 20.155 5.059 -9.841 1.00 88.94 263 ALA A O 1
ATOM 1994 N N . ARG A 1 264 ? 21.701 3.463 -9.478 1.00 93.56 264 ARG A N 1
ATOM 1995 C CA . ARG A 1 264 ? 21.750 3.072 -10.887 1.00 93.56 264 ARG A CA 1
ATOM 1996 C C . ARG A 1 264 ? 20.574 2.149 -11.222 1.00 93.56 264 ARG A C 1
ATOM 1998 O O . ARG A 1 264 ? 20.230 1.285 -10.417 1.00 93.56 264 ARG A O 1
ATOM 2005 N N . PRO A 1 265 ? 19.975 2.267 -12.419 1.00 93.88 265 PRO A N 1
ATOM 2006 C CA . PRO A 1 265 ? 18.909 1.365 -12.853 1.00 93.88 265 PRO A CA 1
ATOM 2007 C C . PRO A 1 265 ? 19.300 -0.116 -12.792 1.00 93.88 265 PRO A C 1
ATOM 2009 O O . PRO A 1 265 ? 18.495 -0.951 -12.400 1.00 93.88 265 PRO A O 1
ATOM 2012 N N . GLU A 1 266 ? 20.543 -0.454 -13.131 1.00 95.69 266 GLU A N 1
ATOM 2013 C CA . GLU A 1 266 ? 21.026 -1.833 -13.085 1.00 95.69 266 GLU A CA 1
ATOM 2014 C C . GLU A 1 266 ? 21.078 -2.372 -11.659 1.00 95.69 266 GLU A C 1
ATOM 2016 O O . GLU A 1 266 ? 20.710 -3.519 -11.447 1.00 95.69 266 GLU A O 1
ATOM 2021 N N . GLU A 1 267 ? 21.486 -1.553 -10.685 1.00 93.81 267 GLU A N 1
ATOM 2022 C CA . GLU A 1 267 ? 21.529 -1.940 -9.268 1.00 93.81 267 GLU A CA 1
ATOM 2023 C C . GLU A 1 267 ? 20.122 -2.239 -8.746 1.00 93.81 267 GLU A C 1
ATOM 2025 O O . GLU A 1 267 ? 19.901 -3.265 -8.115 1.00 93.81 267 GLU A O 1
ATOM 2030 N N . VAL A 1 268 ? 19.136 -1.403 -9.090 1.00 93.69 268 VAL A N 1
ATOM 2031 C CA . VAL A 1 268 ? 17.727 -1.670 -8.757 1.00 93.69 268 VAL A CA 1
ATOM 2032 C C . VAL A 1 268 ? 17.255 -2.979 -9.401 1.00 93.69 268 VAL A C 1
ATOM 2034 O O . VAL A 1 268 ? 16.627 -3.805 -8.738 1.00 93.69 268 VAL A O 1
ATOM 2037 N N . GLY A 1 269 ? 17.606 -3.199 -10.672 1.00 93.50 269 GLY A N 1
ATOM 2038 C CA . GLY A 1 269 ? 17.288 -4.420 -11.414 1.00 93.50 269 GLY A CA 1
ATOM 2039 C C . GLY A 1 269 ? 17.876 -5.689 -10.791 1.00 93.50 269 GLY A C 1
ATOM 2040 O O . GLY A 1 269 ? 17.172 -6.697 -10.671 1.00 93.50 269 GLY A O 1
ATOM 2041 N N . THR A 1 270 ? 19.144 -5.645 -10.374 1.00 93.56 270 THR A N 1
ATOM 2042 C CA . THR A 1 270 ? 19.837 -6.794 -9.777 1.00 93.56 270 THR A CA 1
ATOM 2043 C C . THR A 1 270 ? 19.404 -7.055 -8.338 1.00 93.56 270 THR A C 1
ATOM 2045 O O . THR A 1 270 ? 19.189 -8.214 -7.969 1.00 93.56 270 THR A O 1
ATOM 2048 N N . SER A 1 271 ? 19.206 -6.006 -7.533 1.00 92.00 271 SER A N 1
ATOM 2049 C CA . SER A 1 271 ? 18.693 -6.123 -6.164 1.00 92.00 271 SER A CA 1
ATOM 2050 C C . SER A 1 271 ? 17.284 -6.711 -6.144 1.00 92.00 271 SER A C 1
ATOM 2052 O O . SER A 1 271 ? 17.029 -7.650 -5.390 1.00 92.00 271 SER A O 1
ATOM 2054 N N . ALA A 1 272 ? 16.389 -6.232 -7.015 1.00 91.38 272 ALA A N 1
ATOM 2055 C CA . ALA A 1 272 ? 15.031 -6.763 -7.109 1.00 91.38 272 ALA A CA 1
ATOM 2056 C C . ALA A 1 272 ? 15.010 -8.220 -7.583 1.00 91.38 272 ALA A C 1
ATOM 2058 O O . ALA A 1 272 ? 14.199 -8.998 -7.097 1.00 91.38 272 ALA A O 1
ATOM 2059 N N . ALA A 1 273 ? 15.902 -8.610 -8.501 1.00 90.81 273 ALA A N 1
ATOM 2060 C CA . ALA A 1 273 ? 16.011 -9.992 -8.970 1.00 90.81 273 ALA A CA 1
ATOM 2061 C C . ALA A 1 273 ? 16.568 -10.949 -7.903 1.00 90.81 273 ALA A C 1
ATOM 2063 O O . ALA A 1 273 ? 16.176 -12.113 -7.858 1.00 90.81 273 ALA A O 1
ATOM 2064 N N . SER A 1 274 ? 17.460 -10.465 -7.037 1.00 87.44 274 SER A N 1
ATOM 2065 C CA . SER A 1 274 ? 18.105 -11.283 -6.001 1.00 87.44 274 SER A CA 1
ATOM 2066 C C . SER A 1 274 ? 17.231 -11.475 -4.758 1.00 87.44 274 SER A C 1
ATOM 2068 O O . SER A 1 274 ? 17.268 -12.535 -4.138 1.00 87.44 274 SER A O 1
ATOM 2070 N N . ALA A 1 275 ? 16.410 -10.481 -4.406 1.00 81.38 275 ALA A N 1
ATOM 2071 C CA . ALA A 1 275 ? 15.509 -10.534 -3.254 1.00 81.38 275 ALA A CA 1
ATOM 2072 C C . ALA A 1 275 ? 14.564 -11.762 -3.222 1.00 81.38 275 ALA A C 1
ATOM 2074 O O . ALA A 1 275 ? 14.537 -12.449 -2.197 1.00 81.38 275 ALA A O 1
ATOM 2075 N N . PRO A 1 276 ? 13.831 -12.117 -4.300 1.00 69.56 276 PRO A N 1
ATOM 2076 C CA . PRO A 1 276 ? 12.964 -13.287 -4.282 1.00 69.56 276 PRO A CA 1
ATOM 2077 C C . PRO A 1 276 ? 13.773 -14.584 -4.189 1.00 69.56 276 PRO A C 1
ATOM 2079 O O . PRO A 1 276 ? 13.309 -15.520 -3.557 1.00 69.56 276 PRO A O 1
ATOM 2082 N N . LEU A 1 277 ? 15.002 -14.656 -4.716 1.00 70.88 277 LEU A N 1
ATOM 2083 C CA . LEU A 1 277 ? 15.833 -15.864 -4.600 1.00 70.88 277 LEU A CA 1
ATOM 2084 C C . LEU A 1 277 ? 16.171 -16.199 -3.138 1.00 70.88 277 LEU A C 1
ATOM 2086 O O . LEU A 1 277 ? 16.151 -17.369 -2.763 1.00 70.88 277 LEU A O 1
ATOM 2090 N N . GLY A 1 278 ? 16.417 -15.183 -2.305 1.00 62.56 278 GLY A N 1
ATOM 2091 C CA . GLY A 1 278 ? 16.579 -15.370 -0.860 1.00 62.56 278 GLY A CA 1
ATOM 2092 C C . GLY A 1 278 ? 15.287 -15.835 -0.179 1.00 62.56 278 GLY A C 1
ATOM 2093 O O . GLY A 1 278 ? 15.327 -16.710 0.681 1.00 62.56 278 GLY A O 1
ATOM 2094 N N . GLY A 1 279 ? 14.137 -15.311 -0.615 1.00 60.09 279 GLY A N 1
ATOM 2095 C CA . GLY A 1 279 ? 12.819 -15.736 -0.134 1.00 60.09 279 GLY A CA 1
ATOM 2096 C C . GLY A 1 279 ? 12.479 -17.188 -0.485 1.00 60.09 279 GLY A C 1
ATOM 2097 O O . GLY A 1 279 ? 11.941 -17.895 0.358 1.00 60.09 279 GLY A O 1
ATOM 2098 N N . VAL A 1 280 ? 12.862 -17.667 -1.677 1.00 60.06 280 VAL A N 1
ATOM 2099 C CA . VAL A 1 280 ? 12.695 -19.080 -2.084 1.00 60.06 280 VAL A CA 1
ATOM 2100 C C . VAL A 1 280 ? 13.499 -20.038 -1.197 1.00 60.06 280 VAL A C 1
ATOM 2102 O O . VAL A 1 280 ? 13.111 -21.187 -1.036 1.00 60.06 280 VAL A O 1
ATOM 2105 N N . GLN A 1 281 ? 14.625 -19.599 -0.625 1.00 58.28 281 GLN A N 1
ATOM 2106 C CA . GLN A 1 281 ? 15.431 -20.440 0.269 1.00 58.28 281 GLN A CA 1
ATOM 2107 C C . GLN A 1 281 ? 14.905 -20.479 1.712 1.00 58.28 281 GLN A C 1
ATOM 2109 O O . GLN A 1 281 ? 15.283 -21.376 2.462 1.00 58.28 281 GLN A O 1
ATOM 2114 N N . GLN A 1 282 ? 14.084 -19.503 2.113 1.00 53.06 282 GLN A N 1
ATOM 2115 C CA . GLN A 1 282 ? 13.593 -19.351 3.488 1.00 53.06 282 GLN A CA 1
ATOM 2116 C C . GLN A 1 282 ? 12.129 -19.775 3.682 1.00 53.06 282 GLN A C 1
ATOM 2118 O O . GLN A 1 282 ? 11.758 -20.078 4.816 1.00 53.06 282 GLN A O 1
ATOM 2123 N N . GLY A 1 283 ? 11.311 -19.753 2.623 1.00 47.66 283 GLY A N 1
ATOM 2124 C CA . GLY A 1 283 ? 9.884 -20.104 2.642 1.00 47.66 283 GLY A CA 1
ATOM 2125 C C . GLY A 1 283 ? 9.588 -21.443 1.990 1.00 47.66 283 GLY A C 1
ATOM 2126 O O . GLY A 1 283 ? 8.690 -22.134 2.511 1.00 47.66 283 GLY A O 1
#

Secondary structure (DSSP, 8-state):
-EEEESSTTHHHHHHHHHHHT--EEEE-SSTTPBPTTS-B--S--HHHHHHHHHHHHHEET-EEEE-TTSS-EEEE--EE--EEEEEE--SSSBTHHHHHHHHHHGGGSSS-EEEEEEEBS--SSS--HHHIIIIIHHHHHHTT-TT-EEEEEE---TTT--EEEEEEE---SSPPP--------EEEEEEEEEEESS-HHHHHHHHHHHHHHHTTT-S-EEEEEEEE-GGGG-SS-EEEEEEEEEETTS-EEEEEEE--TT--HHHHHHHHHHHHHHHHHH-

InterPro domains:
  IPR000228 RNA 3'-terminal phosphate cyclase [PTHR11096] (6-283)
  IPR013792 RNA 3'-terminal phosphate cyclase/enolpyruvate transferase, alpha/beta [SSF55205] (6-231)
  IPR016443 RNA 3'-terminal phosphate cyclase type 2 [TIGR03400] (2-283)
  IPR020719 RNA 3'-terminal phosphate cyclase-like, conserved site [PS01287] (155-165)
  IPR023797 RNA 3'-terminal phosphate cyclase domain [PF01137] (3-211)
  IPR036553 RNA 3'-terminal phosphate cyclase, insert domain superfamily [G3DSA:3.30.360.20] (182-277)
  IPR037136 RNA 3'-terminal phosphate cyclase domain superfamily [G3DSA:3.65.10.20] (4-281)

Organism: NCBI:txid221442

Solvent-accessible surface area (backbone atoms only — not comparable to full-atom values): 14646 Å² total; per-residue (Å²): 121,49,79,46,70,42,62,75,63,50,68,58,55,53,51,51,22,42,76,68,62,41,38,38,31,36,34,59,17,37,69,88,32,73,34,100,84,74,45,81,48,53,21,66,50,70,60,55,56,48,49,51,56,53,43,59,73,36,23,49,79,49,48,78,48,66,46,98,69,36,27,35,39,37,42,35,47,38,48,48,38,39,38,82,43,80,46,76,57,47,64,87,46,24,43,30,68,59,47,56,60,45,67,74,47,28,37,70,18,76,32,44,26,39,35,40,43,32,16,12,35,46,42,79,91,32,57,28,56,63,52,44,53,72,46,53,37,57,54,39,33,60,33,60,41,72,77,44,43,69,46,80,71,21,42,6,18,58,78,69,4,56,8,31,36,40,38,38,30,54,51,48,96,64,74,45,86,74,86,83,88,57,67,61,53,77,68,37,36,42,30,41,26,35,30,17,67,60,66,72,66,47,35,52,40,19,48,52,33,24,46,72,57,46,53,81,81,42,86,50,68,48,64,45,75,48,76,33,62,72,82,39,11,28,70,20,55,39,41,35,34,37,40,37,38,36,24,73,60,68,44,75,48,67,28,68,28,51,60,58,91,87,57,53,43,42,57,39,15,42,52,28,52,48,48,38,58,56,47,67,75,75,109

Mean predicted aligned error: 5.29 Å

Foldseek 3Di:
DAEAEEDPPVLVVQLVCQVVQHKYKYAQHQCQDQDPVRDRPFADDPLSVQLVVQQCVFFPPWDWDADPRNRMIIIGHHAGAADEEEGESEQPDAVQVNVVSCLSCQLAHNFKHKYKYFYAQDDAPGDHPVCCAVPVQLVQVQFVFVPWDKAWQAHFHPDGGGTIIITITGHDPGTDDDDPPDPAAFAAKEKEKEWAPDDLVLSVLLQVLLCVPCCVPYVHYYYHYHYDDDNRRGDDTWIKMKMWTAHPSGDIQIFIDTDDDPDGSSVRSNVRNVVSVVVVVVD

Nearest PDB structures (foldseek):
  7mqa-assembly1_SH  TM=9.430E-01  e=5.035E-39  Homo sapiens
  3pqv-assembly1_A  TM=9.563E-01  e=9.588E-33  Kluyveromyces lactis
  5tzs-assembly1_h  TM=9.483E-01  e=5.166E-31  Saccharomyces cerevisiae S288C
  4o89-assembly2_B  TM=9.026E-01  e=1.349E-23  Pyrococcus horikoshii OT3
  3tut-assembly1_A  TM=8.526E-01  e=7.402E-21  Escherichia coli K-12

Radius of gyration: 19.84 Å; Cα contacts (8 Å, |Δi|>4): 659; chains: 1; bounding box: 44×43×48 Å